Protein AF-R1D6M8-F1 (afdb_monomer)

Radius of gyration: 27.33 Å; Cα contacts (8 Å, |Δi|>4): 880; chains: 1; bounding box: 67×47×70 Å

Secondary structure (DSSP, 8-state):
-EETTEE-EE-SSSEEEE-GGGGGG--TT-EEEES--BSTTTTT-TT-EEEEEEEEEE-TT--TTT-TT--EEEEESS--SS-PPPPSEE--TT--TTTSTT-EEEEEES-BSSTT-PBPSB-EEEEEEEES--IIIIIGGG--TTTEEEE-BTTBS--TT-BT-EEEEE-TT--EEEEEEEEE-STTT-TT--EEEEEGGGTHHHHHHHTTTTT--SSS------S--S-STT-EEEEEESSTT-SSSSTTEEEEETTS-BB--EEESS--TT-B-SSSTT-EEESBSSSB--SB-HHHHHHHHHHTT-EEBPHHHHHTTTT--SS--SSSTTSSEEEEEEEPP-

Organism: Emiliania huxleyi (NCBI:txid2903)

Foldseek 3Di:
DADPLWDWFFLFQFKIKFFQVCQVVDDFFDWDWPQDFFPVCQVPDPRIDIWTFHDKAQDPPQDPVLRFSGMIMTGTPDGDPSPDFGAQWADAAPPCQQQPWFAWKKWKDQAAPWFVHDTHRGIDMFIWTWDNDLCPFPCNPSDDNLFKTFTHAAPTADAGSHGGTFIWDQDPVRHIYGQWGFGDWDIRDDHRITTMTGGRNNCQVVNCVVVVNCQPDPPGSGRPRPPPPDDDVQFWFKWFQQAAPQAPDDNGIDTDGLQWFFWAKWKAQDDAPQWDFDQDPRITIACQQVHHDGGDGNVVSQVSQVVSVTGFAASCCRNSVRRPDPPHRVHNSNHTIYTHPGTDDD

Solvent-accessible surface area (backbone atoms only — not comparable to full-atom values): 18074 Å² total; per-residue (Å²): 66,63,60,95,53,25,23,36,36,46,49,37,61,38,34,31,40,26,17,29,84,49,46,87,82,58,52,68,68,40,74,41,35,41,73,67,53,38,68,89,46,51,98,76,40,91,67,42,41,81,44,38,31,55,43,75,47,55,44,94,73,47,34,92,87,69,56,44,48,26,34,20,43,35,36,39,70,56,62,62,83,86,67,73,78,39,52,48,28,47,36,50,75,89,64,58,83,68,46,42,75,60,33,69,29,36,34,42,38,38,19,16,86,44,76,92,52,63,61,39,53,51,61,45,72,46,78,21,29,18,33,66,69,51,46,90,40,80,52,33,90,72,48,50,76,78,44,34,39,32,34,25,42,71,77,34,46,67,31,59,44,21,33,7,10,45,27,28,35,67,50,98,88,66,52,34,29,39,44,26,24,29,57,51,60,56,58,35,11,38,82,59,30,43,28,34,18,26,25,34,39,64,39,42,72,58,52,30,64,76,47,80,39,66,31,44,69,88,86,50,56,38,25,61,61,82,73,86,75,82,67,72,80,74,64,23,28,35,25,32,16,40,25,59,82,50,41,86,89,52,92,43,46,47,80,37,55,44,80,49,62,34,29,43,39,29,24,26,77,54,95,48,94,79,43,33,65,63,70,30,98,63,32,20,13,31,24,46,68,98,48,66,50,65,65,32,30,46,72,57,41,42,49,54,16,45,78,71,78,30,35,45,28,43,54,68,39,27,69,66,39,17,52,36,42,89,59,79,46,73,56,68,52,42,52,33,50,17,49,27,67,41,64,64,86,131

InterPro domains:
  IPR001254 Serine proteases, trypsin domain [PF00089] (5-207)
  IPR001254 Serine proteases, trypsin domain [PS50240] (1-212)
  IPR001254 Serine proteases, trypsin domain [SM00020] (2-207)
  IPR001254 Serine proteases, trypsin domain [cd00190] (6-207)
  IPR001314 Peptidase S1A, chymotrypsin family [PR00722] (7-22)
  IPR001314 Peptidase S1A, chymotrypsin family [PR00722] (66-80)
  IPR001314 Peptidase S1A, chymotrypsin family [PR00722] (156-168)
  IPR009003 Peptidase S1, PA clan [SSF50494] (5-213)
  IPR018114 Serine proteases, trypsin family, histidine active site [PS00134] (17-22)
  IPR033116 Serine proteases, trypsin family, serine active site [PS00135] (157-168)

pLDDT: mean 82.87, std 14.56, range [33.84, 97.69]

Mean predicted aligned error: 15.66 Å

Nearest PDB structures (foldseek):
  6t9t-assembly1_A  TM=9.202E-01  e=3.392E-18  Homo sapiens
  4isn-assembly1_A  TM=9.011E-01  e=1.643E-18  Homo sapiens
  1gl0-assembly1_E  TM=8.890E-01  e=4.584E-16  Bos taurus
  1zjd-assembly1_A  TM=8.610E-01  e=3.051E-15  Homo sapiens
  4q7y-assembly1_A  TM=8.429E-01  e=4.687E-14  Homo sapiens

Structure (mmCIF, N/CA/C/O backbone):
data_AF-R1D6M8-F1
#
_entry.id   AF-R1D6M8-F1
#
loop_
_atom_site.group_PDB
_atom_site.id
_atom_site.type_symbol
_atom_site.label_atom_id
_atom_site.label_alt_id
_atom_site.label_comp_id
_atom_site.label_asym_id
_atom_site.label_entity_id
_atom_site.label_seq_id
_atom_site.pdbx_PDB_ins_code
_atom_site.Cartn_x
_atom_site.Cartn_y
_atom_site.Cartn_z
_atom_site.occupancy
_atom_site.B_iso_or_equiv
_atom_site.auth_seq_id
_atom_site.auth_comp_id
_atom_site.auth_asym_id
_atom_site.auth_atom_id
_atom_site.pdbx_PDB_model_num
ATOM 1 N N . MET A 1 1 ? 0.686 7.643 0.761 1.00 52.19 1 MET A N 1
ATOM 2 C CA . MET A 1 1 ? 1.691 8.136 1.726 1.00 52.19 1 MET A CA 1
ATOM 3 C C . MET A 1 1 ? 2.692 8.971 0.969 1.00 52.19 1 MET A C 1
ATOM 5 O O . MET A 1 1 ? 3.062 8.528 -0.109 1.00 52.19 1 MET A O 1
ATOM 9 N N . HIS A 1 2 ? 3.091 10.135 1.481 1.00 50.75 2 HIS A N 1
ATOM 10 C CA . HIS A 1 2 ? 4.113 10.972 0.852 1.00 50.75 2 HIS A CA 1
ATOM 11 C C . HIS A 1 2 ? 4.954 11.697 1.912 1.00 50.75 2 HIS A C 1
ATOM 13 O O . HIS A 1 2 ? 4.408 12.331 2.815 1.00 50.75 2 HIS A O 1
ATOM 19 N N . LEU A 1 3 ? 6.282 11.593 1.821 1.00 51.72 3 LEU A N 1
ATOM 20 C CA . LEU A 1 3 ? 7.215 12.420 2.590 1.00 51.72 3 LEU A CA 1
ATOM 21 C C . LEU A 1 3 ? 8.535 12.556 1.815 1.00 51.72 3 LEU A C 1
ATOM 23 O O . LEU A 1 3 ? 9.194 11.565 1.514 1.00 51.72 3 LEU A O 1
ATOM 27 N N . GLY A 1 4 ? 8.938 13.790 1.500 1.00 56.81 4 GLY A N 1
ATOM 28 C CA . GLY A 1 4 ? 10.255 14.073 0.913 1.00 56.81 4 GLY A CA 1
ATOM 29 C C . GLY A 1 4 ? 10.436 13.661 -0.555 1.00 56.81 4 GLY A C 1
ATOM 30 O O . GLY A 1 4 ? 11.570 13.455 -0.971 1.00 56.81 4 GLY A O 1
ATOM 31 N N . GLY A 1 5 ? 9.359 13.550 -1.342 1.00 71.25 5 GLY A N 1
ATOM 32 C CA . GLY A 1 5 ? 9.436 13.113 -2.746 1.00 71.25 5 GLY A CA 1
ATOM 33 C C . GLY A 1 5 ? 9.312 11.599 -2.946 1.00 71.25 5 GLY A C 1
ATOM 34 O O . GLY A 1 5 ? 9.362 11.140 -4.083 1.00 71.25 5 GLY A O 1
ATOM 35 N N . CYS A 1 6 ? 9.125 10.849 -1.858 1.00 86.00 6 CYS A N 1
ATOM 36 C CA . CYS A 1 6 ? 8.844 9.422 -1.875 1.00 86.00 6 CYS A CA 1
ATOM 37 C C . CYS A 1 6 ? 7.437 9.124 -1.360 1.00 86.00 6 CYS A C 1
ATOM 39 O O . CYS A 1 6 ? 6.924 9.819 -0.478 1.00 86.00 6 CYS A O 1
ATOM 41 N N . GLY A 1 7 ? 6.832 8.069 -1.893 1.00 89.00 7 GLY A N 1
ATOM 42 C CA . GLY A 1 7 ? 5.588 7.484 -1.441 1.00 89.00 7 GLY A CA 1
ATOM 43 C C . GLY A 1 7 ? 5.742 6.068 -0.896 1.00 89.00 7 GLY A C 1
ATOM 44 O O . GLY A 1 7 ? 6.821 5.479 -0.895 1.00 89.00 7 GLY A O 1
ATOM 45 N N . ALA A 1 8 ? 4.641 5.538 -0.378 1.00 92.00 8 ALA A N 1
ATOM 46 C CA . ALA A 1 8 ? 4.560 4.178 0.139 1.00 92.00 8 ALA A CA 1
ATOM 47 C C . ALA A 1 8 ? 3.134 3.637 0.002 1.00 92.00 8 ALA A C 1
ATOM 49 O O . ALA A 1 8 ? 2.158 4.402 -0.024 1.00 92.00 8 ALA A O 1
ATOM 50 N N . THR A 1 9 ? 3.025 2.313 -0.028 1.00 93.50 9 THR A N 1
ATOM 51 C CA . THR A 1 9 ? 1.772 1.567 -0.184 1.00 93.50 9 THR A CA 1
ATOM 52 C C . THR A 1 9 ? 1.471 0.781 1.077 1.00 93.50 9 THR A C 1
ATOM 54 O O . THR A 1 9 ? 2.308 0.006 1.526 1.00 93.50 9 THR A O 1
ATOM 57 N N . LEU A 1 10 ? 0.279 0.965 1.646 1.00 92.00 10 LEU A N 1
ATOM 58 C CA . LEU A 1 10 ? -0.154 0.223 2.827 1.00 92.00 10 LEU A CA 1
ATOM 59 C C . LEU A 1 10 ? -0.446 -1.231 2.428 1.00 92.00 10 LEU A C 1
ATOM 61 O O . LEU A 1 10 ? -1.245 -1.463 1.521 1.00 92.00 10 LEU A O 1
ATOM 65 N N . ILE A 1 11 ? 0.198 -2.189 3.094 1.00 91.12 11 ILE A N 1
ATOM 66 C CA . ILE A 1 11 ? 0.027 -3.633 2.849 1.00 91.12 11 ILE A CA 1
ATOM 67 C C . ILE A 1 11 ? -0.646 -4.349 4.024 1.00 91.12 11 ILE A C 1
ATOM 69 O O . ILE A 1 11 ? -1.243 -5.400 3.847 1.00 91.12 11 ILE A O 1
ATOM 73 N N . SER A 1 12 ? -0.631 -3.759 5.215 1.00 85.88 12 SER A N 1
ATOM 74 C CA . SER A 1 12 ? -1.485 -4.158 6.335 1.00 85.88 12 SER A CA 1
ATOM 75 C C . SER A 1 12 ? -1.763 -2.943 7.215 1.00 85.88 12 SER A C 1
ATOM 77 O O . SER A 1 12 ? -1.257 -1.857 6.945 1.00 85.88 12 SER A O 1
ATOM 79 N N . SER A 1 13 ? -2.534 -3.093 8.290 1.00 83.56 13 SER A N 1
ATOM 80 C CA . SER A 1 13 ? -2.843 -1.975 9.192 1.00 83.56 13 SER A CA 1
ATOM 81 C C . SER A 1 13 ? -1.603 -1.313 9.817 1.00 83.56 13 SER A C 1
ATOM 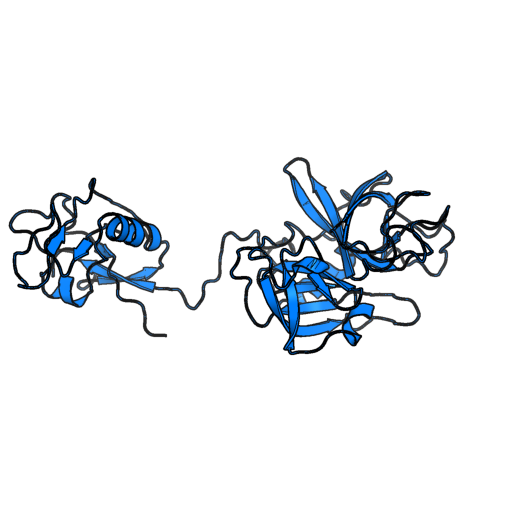83 O O . SER A 1 13 ? -1.690 -0.147 10.200 1.00 83.56 13 SER A O 1
ATOM 85 N N . GLN A 1 14 ? -0.465 -2.021 9.896 1.00 88.00 14 GLN A N 1
ATOM 86 C CA . GLN A 1 14 ? 0.791 -1.550 10.504 1.00 88.00 14 GLN A CA 1
ATOM 87 C C . GLN A 1 14 ? 2.012 -1.603 9.581 1.00 88.00 14 GLN A C 1
ATOM 89 O O . GLN A 1 14 ? 3.098 -1.206 10.001 1.00 88.00 14 GLN A O 1
ATOM 94 N N . TYR A 1 15 ? 1.874 -2.091 8.348 1.00 92.19 15 TYR A N 1
ATOM 95 C CA . TYR A 1 15 ? 3.010 -2.244 7.443 1.00 92.19 15 TYR A CA 1
ATOM 96 C C . TYR A 1 15 ? 2.752 -1.591 6.093 1.00 92.19 15 TYR A C 1
ATOM 98 O O . TYR A 1 15 ? 1.659 -1.676 5.525 1.00 92.19 15 TYR A O 1
ATOM 106 N N . ALA A 1 16 ? 3.797 -0.970 5.557 1.00 94.31 16 ALA A N 1
ATOM 107 C CA . ALA A 1 16 ? 3.803 -0.376 4.231 1.00 94.31 16 ALA A CA 1
ATOM 108 C C . ALA A 1 16 ? 5.053 -0.793 3.449 1.00 94.31 16 ALA A C 1
ATOM 110 O O . ALA A 1 16 ? 6.089 -1.098 4.036 1.00 94.31 16 ALA A O 1
ATOM 111 N N . ILE A 1 17 ? 4.961 -0.783 2.122 1.00 95.44 17 ILE A N 1
ATOM 112 C CA . ILE A 1 17 ? 6.090 -1.000 1.212 1.00 95.44 17 ILE A CA 1
ATOM 113 C C . ILE A 1 17 ? 6.450 0.317 0.530 1.00 95.44 17 ILE A C 1
ATOM 115 O O . ILE A 1 17 ? 5.572 1.098 0.162 1.00 95.44 17 ILE A O 1
ATOM 119 N N . THR A 1 18 ? 7.745 0.539 0.347 1.00 95.56 18 THR A N 1
ATOM 120 C CA . THR A 1 18 ? 8.331 1.663 -0.391 1.00 95.56 18 THR A CA 1
ATOM 121 C C . THR A 1 18 ? 9.598 1.206 -1.124 1.00 95.56 18 THR A C 1
ATOM 123 O O . THR A 1 18 ? 9.966 0.031 -1.059 1.00 95.56 18 THR A O 1
ATOM 126 N N . ALA A 1 19 ? 10.274 2.117 -1.817 1.00 95.62 19 ALA A N 1
ATOM 127 C CA . ALA A 1 19 ? 11.567 1.860 -2.436 1.00 95.62 19 ALA A CA 1
ATOM 128 C C . ALA A 1 19 ? 12.697 1.943 -1.393 1.00 95.62 19 ALA A C 1
ATOM 130 O O . ALA A 1 19 ? 12.657 2.761 -0.470 1.00 95.62 19 ALA A O 1
ATOM 131 N N . ALA A 1 20 ? 13.739 1.125 -1.529 1.00 96.56 20 ALA A N 1
ATOM 132 C CA . ALA A 1 20 ? 14.886 1.155 -0.622 1.00 96.56 20 ALA A CA 1
ATOM 133 C C . ALA A 1 20 ? 15.669 2.470 -0.713 1.00 96.56 20 ALA A C 1
ATOM 135 O O . ALA A 1 20 ? 16.166 2.950 0.307 1.00 96.56 20 ALA A O 1
ATOM 136 N N . HIS A 1 21 ? 15.734 3.089 -1.893 1.00 93.19 21 HIS A N 1
ATOM 137 C CA . HIS A 1 21 ? 16.372 4.390 -2.085 1.00 93.19 21 HIS A CA 1
ATOM 138 C C . HIS A 1 21 ? 15.642 5.529 -1.357 1.00 93.19 21 HIS A C 1
ATOM 140 O O . HIS A 1 21 ? 16.241 6.575 -1.113 1.00 93.19 21 HIS A O 1
ATOM 146 N N . CYS A 1 22 ? 14.373 5.329 -0.983 1.00 92.25 22 CYS A N 1
ATOM 147 C CA . CYS A 1 22 ? 13.615 6.273 -0.166 1.00 92.25 22 CYS A CA 1
ATOM 148 C C . CYS A 1 22 ? 13.982 6.190 1.318 1.00 92.25 22 CYS A C 1
ATOM 150 O O . CYS A 1 22 ? 13.848 7.176 2.044 1.00 92.25 22 CYS A O 1
ATOM 152 N N . ALA A 1 23 ? 14.477 5.035 1.777 1.00 91.88 23 ALA A N 1
ATOM 153 C CA . ALA A 1 23 ? 14.703 4.777 3.193 1.00 91.88 23 ALA A CA 1
ATOM 154 C C . ALA A 1 23 ? 15.640 5.779 3.892 1.00 91.88 23 ALA A C 1
ATOM 156 O O . ALA A 1 23 ? 15.329 6.165 5.015 1.00 91.88 23 ALA A O 1
ATOM 157 N N . PRO A 1 24 ? 16.732 6.275 3.275 1.00 90.31 24 PRO A N 1
ATOM 158 C CA . PRO A 1 24 ? 17.599 7.271 3.907 1.00 90.31 24 PRO A CA 1
ATOM 159 C C . PRO A 1 24 ? 16.930 8.621 4.206 1.00 90.31 24 PRO A C 1
ATOM 161 O O . PRO A 1 24 ? 17.486 9.405 4.975 1.00 90.31 24 PRO A O 1
ATOM 164 N N . TYR A 1 25 ? 15.778 8.919 3.595 1.00 86.31 25 TYR A N 1
ATOM 165 C CA . TYR A 1 25 ? 15.031 10.155 3.843 1.00 86.31 25 TYR A CA 1
ATOM 166 C C . TYR A 1 25 ? 14.078 10.054 5.035 1.00 86.31 25 TYR A C 1
ATOM 168 O O . TYR A 1 25 ? 13.536 11.082 5.442 1.00 86.31 25 TYR A O 1
ATOM 176 N N . TRP A 1 26 ? 13.882 8.850 5.581 1.00 87.94 26 TRP A N 1
ATOM 177 C CA . TRP A 1 26 ? 12.940 8.555 6.657 1.00 87.94 26 TRP A CA 1
ATOM 178 C C . TRP A 1 26 ? 13.649 7.937 7.861 1.00 87.94 26 TRP A C 1
ATOM 180 O O . TRP A 1 26 ? 14.543 7.101 7.733 1.00 87.94 26 TRP A O 1
ATOM 190 N N . GLY A 1 27 ? 13.229 8.334 9.055 1.00 88.19 27 GLY A N 1
ATOM 191 C CA . GLY A 1 27 ? 13.725 7.824 10.324 1.00 88.19 27 GLY A CA 1
ATOM 192 C C . GLY A 1 27 ? 12.606 7.394 11.265 1.00 88.19 27 GLY A C 1
ATOM 193 O O . GLY A 1 27 ? 11.435 7.733 11.099 1.00 88.19 27 GLY A O 1
ATOM 194 N N . THR A 1 28 ? 12.980 6.644 12.302 1.00 92.75 28 THR A N 1
ATOM 195 C CA . THR A 1 28 ? 12.069 6.318 13.404 1.00 92.75 28 THR A CA 1
ATOM 196 C C . THR A 1 28 ? 11.500 7.599 14.018 1.00 92.75 28 THR A C 1
ATOM 198 O O . THR A 1 28 ? 12.250 8.490 14.419 1.00 92.75 28 THR A O 1
ATOM 201 N N . GLY A 1 29 ? 10.175 7.660 14.134 1.00 91.25 29 GLY A N 1
ATOM 202 C CA . GLY A 1 29 ? 9.427 8.806 14.644 1.00 91.25 29 GLY A CA 1
ATOM 203 C C . GLY A 1 29 ? 9.029 9.835 13.585 1.00 91.25 29 GLY A C 1
ATOM 204 O O . GLY A 1 29 ? 8.278 10.751 13.920 1.00 91.25 29 GLY A O 1
ATOM 205 N N . ASP A 1 30 ? 9.471 9.695 12.332 1.00 92.25 30 ASP A N 1
ATOM 206 C CA . ASP A 1 30 ? 8.996 10.567 11.257 1.00 92.25 30 ASP A CA 1
ATOM 207 C C . ASP A 1 30 ? 7.521 10.280 10.932 1.00 92.25 30 ASP A C 1
ATOM 209 O O . ASP A 1 30 ? 7.082 9.121 10.994 1.00 92.25 30 ASP A O 1
ATOM 213 N N . PRO A 1 31 ? 6.735 11.324 10.605 1.00 90.19 31 PRO A N 1
ATOM 214 C CA . PRO A 1 31 ? 5.333 11.165 10.265 1.00 90.19 31 PRO A CA 1
ATOM 215 C C . PRO A 1 31 ? 5.166 10.591 8.856 1.00 90.19 31 PRO A C 1
ATOM 217 O O . PRO A 1 31 ? 5.930 10.895 7.942 1.00 90.19 31 PRO A O 1
ATOM 220 N N . ILE A 1 32 ? 4.099 9.829 8.657 1.00 88.38 32 ILE A N 1
ATOM 221 C CA . ILE A 1 32 ? 3.645 9.363 7.352 1.00 88.38 32 ILE A CA 1
ATOM 222 C C . ILE A 1 32 ? 2.127 9.515 7.261 1.00 88.38 32 ILE A C 1
ATOM 224 O O . ILE A 1 32 ? 1.405 9.258 8.222 1.00 88.38 32 ILE A O 1
ATOM 228 N N . TYR A 1 33 ? 1.642 9.975 6.111 1.00 87.56 33 TYR A N 1
ATOM 229 C CA . TYR A 1 33 ? 0.254 10.413 5.961 1.00 87.56 33 TYR A CA 1
ATOM 230 C C . TYR A 1 33 ? -0.557 9.411 5.131 1.00 87.56 33 TYR A C 1
ATOM 232 O O . TYR A 1 33 ? -0.237 9.144 3.965 1.00 87.56 33 TYR A O 1
ATOM 240 N N . LEU A 1 34 ? -1.608 8.843 5.724 1.00 86.56 34 LEU A N 1
ATOM 241 C CA . LEU A 1 34 ? -2.594 8.000 5.039 1.00 86.56 34 LEU A CA 1
ATOM 242 C C . LEU A 1 34 ? -3.803 8.841 4.622 1.00 86.56 34 LEU A C 1
ATOM 244 O O . LEU A 1 34 ? -4.139 9.824 5.277 1.00 86.56 34 LEU A O 1
ATOM 248 N N . GLY A 1 35 ? -4.453 8.465 3.518 1.00 80.56 35 GLY A N 1
ATOM 249 C CA . GLY A 1 35 ? -5.684 9.128 3.070 1.00 80.56 35 GLY A CA 1
ATOM 250 C C . GLY A 1 35 ? -5.524 10.506 2.438 1.00 80.56 35 GLY A C 1
ATOM 251 O O . GLY A 1 35 ? -6.512 11.121 2.050 1.00 80.56 35 GLY A O 1
ATOM 252 N N . GLN A 1 36 ? -4.294 10.998 2.319 1.00 82.31 36 GLN A N 1
ATOM 253 C CA . GLN A 1 36 ? -4.016 12.293 1.719 1.00 82.31 36 GLN A CA 1
ATOM 254 C C . GLN A 1 36 ? -4.488 12.327 0.265 1.00 82.31 36 GLN A C 1
ATOM 256 O O . GLN A 1 36 ? -4.252 11.389 -0.495 1.00 82.31 36 GLN A O 1
ATOM 261 N N . HIS A 1 37 ? -5.155 13.419 -0.113 1.00 81.25 37 HIS A N 1
ATOM 262 C CA . HIS A 1 37 ? -5.514 13.713 -1.501 1.00 81.25 37 HIS A CA 1
ATOM 263 C C . HIS A 1 37 ? -4.778 14.949 -2.025 1.00 81.25 37 HIS A C 1
ATOM 265 O O . HIS A 1 37 ? -4.322 14.949 -3.169 1.00 81.25 37 HIS A O 1
ATOM 271 N N . LYS A 1 38 ? -4.611 15.978 -1.184 1.00 81.25 38 LYS A N 1
ATOM 272 C CA . LYS A 1 38 ? -3.857 17.192 -1.509 1.00 81.25 38 LYS A CA 1
ATOM 273 C C . LYS A 1 38 ? -2.700 17.430 -0.546 1.00 81.25 38 LYS A C 1
ATOM 275 O O . LYS A 1 38 ? -2.876 17.345 0.668 1.00 81.25 38 LYS A O 1
ATOM 280 N N . GLU A 1 39 ? -1.540 17.792 -1.080 1.00 80.19 39 GLU A N 1
ATOM 281 C CA . GLU A 1 39 ? -0.364 18.160 -0.285 1.00 80.19 39 GLU A CA 1
ATOM 282 C C . GLU A 1 39 ? -0.601 19.442 0.517 1.00 80.19 39 GLU A C 1
ATOM 284 O O . GLU A 1 39 ? -0.321 19.500 1.715 1.00 80.19 39 GLU A O 1
ATOM 289 N N . SER A 1 40 ? -1.211 20.450 -0.105 1.00 82.12 40 SER A N 1
ATOM 290 C CA . SER A 1 40 ? -1.478 21.752 0.513 1.00 82.12 40 SER A CA 1
ATOM 291 C C . SER A 1 40 ? -2.531 21.746 1.628 1.00 82.12 40 SER A C 1
ATOM 293 O O . SER A 1 40 ? -2.583 22.698 2.407 1.00 82.12 40 SER A O 1
ATOM 295 N N . GLU A 1 41 ? -3.355 20.697 1.733 1.00 79.88 41 GLU A N 1
ATOM 296 C CA . GLU A 1 41 ? -4.476 20.611 2.689 1.00 79.88 41 GLU A CA 1
ATOM 297 C C . GLU A 1 41 ? -4.239 19.588 3.816 1.00 79.88 41 GLU A C 1
ATOM 299 O O . GLU A 1 41 ? -5.113 19.378 4.655 1.00 79.88 41 GLU A O 1
ATOM 304 N N . ARG A 1 42 ? -3.037 18.999 3.889 1.00 76.06 42 ARG A N 1
ATOM 305 C CA . ARG A 1 42 ? -2.676 17.925 4.829 1.00 76.06 42 ARG A CA 1
ATOM 306 C C . ARG A 1 42 ? -3.081 18.182 6.282 1.00 76.06 42 ARG A C 1
ATOM 308 O O . ARG A 1 42 ? -3.689 17.325 6.907 1.00 76.06 42 ARG A O 1
ATOM 315 N N . ASP A 1 43 ? -2.749 19.356 6.816 1.00 74.38 43 ASP A N 1
ATOM 316 C CA . ASP A 1 43 ? -2.915 19.662 8.245 1.00 74.38 43 ASP A CA 1
ATOM 317 C C . ASP A 1 43 ? -4.368 2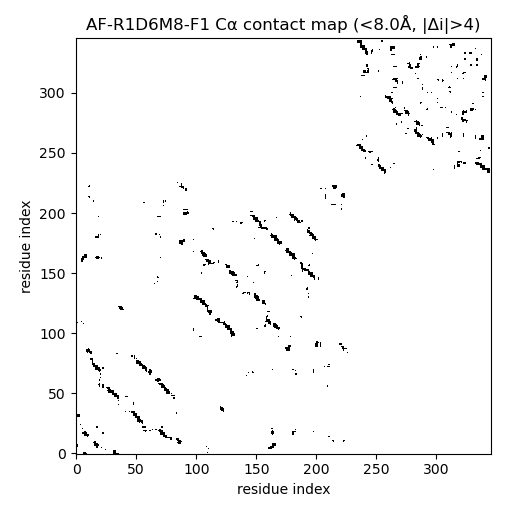0.065 8.610 1.00 74.38 43 ASP A C 1
ATOM 319 O O . ASP A 1 43 ? -4.658 20.362 9.770 1.00 74.38 43 ASP A O 1
ATOM 323 N N . GLY A 1 44 ? -5.283 20.111 7.630 1.00 68.38 44 GLY A N 1
ATOM 324 C CA . GLY A 1 44 ? -6.681 20.529 7.805 1.00 68.38 44 GLY A CA 1
ATOM 325 C C . GLY A 1 44 ? -7.730 19.535 7.300 1.00 68.38 44 GLY A C 1
ATOM 326 O O . GLY A 1 44 ? -8.923 19.767 7.511 1.00 68.38 44 GLY A O 1
ATOM 327 N N . ASP A 1 45 ? -7.317 18.450 6.649 1.00 75.12 45 ASP A N 1
ATOM 328 C CA . ASP A 1 45 ? -8.211 17.411 6.147 1.00 75.12 45 ASP A CA 1
ATOM 329 C C . ASP A 1 45 ? -8.421 16.325 7.212 1.00 75.12 45 ASP A C 1
ATOM 331 O O . ASP A 1 45 ? -7.504 15.587 7.563 1.00 75.12 45 ASP A O 1
ATOM 335 N N . GLY A 1 46 ? -9.651 16.210 7.722 1.00 75.69 46 GLY A N 1
ATOM 336 C CA . GLY A 1 46 ? -10.021 15.203 8.723 1.00 75.69 46 GLY A CA 1
ATOM 337 C C . GLY A 1 46 ? -9.988 13.759 8.212 1.00 75.69 46 GLY A C 1
ATOM 338 O O . GLY A 1 46 ? -10.146 12.839 9.011 1.00 75.69 46 GLY A O 1
ATOM 339 N N . CYS A 1 47 ? -9.798 13.552 6.906 1.00 79.94 47 CYS A N 1
ATOM 340 C CA . CYS A 1 47 ? -9.532 12.239 6.335 1.00 79.94 47 CYS A CA 1
ATOM 341 C C . CYS A 1 47 ? -8.046 11.874 6.451 1.00 79.94 47 CYS A C 1
ATOM 343 O O . CYS A 1 47 ? -7.712 10.696 6.413 1.00 79.94 47 CYS A O 1
ATOM 345 N N . VAL A 1 48 ? -7.133 12.834 6.606 1.00 83.38 48 VAL A N 1
ATOM 346 C CA . VAL A 1 48 ? -5.703 12.528 6.681 1.00 83.38 48 VAL A CA 1
ATOM 347 C C . VAL A 1 48 ? -5.360 11.953 8.047 1.00 83.38 48 VAL A C 1
ATOM 349 O O . VAL A 1 48 ? -5.483 12.616 9.075 1.00 83.38 48 VAL A O 1
ATOM 352 N N . GLU A 1 49 ? -4.875 10.715 8.049 1.00 84.69 49 GLU A N 1
ATOM 353 C CA . GLU A 1 49 ? -4.342 10.086 9.251 1.00 84.69 49 GLU A CA 1
ATOM 354 C C . GLU A 1 49 ? -2.826 10.273 9.303 1.00 84.69 49 GLU A C 1
ATOM 356 O O . GLU A 1 49 ? -2.117 9.923 8.357 1.00 84.69 49 GLU A O 1
ATOM 361 N N . THR A 1 50 ? -2.325 10.816 10.413 1.00 88.62 50 THR A N 1
ATOM 362 C CA . THR A 1 50 ? -0.883 10.899 10.670 1.00 88.62 50 THR A CA 1
ATOM 363 C C . THR A 1 50 ? -0.450 9.677 11.463 1.00 88.62 50 THR A C 1
ATOM 365 O O . THR A 1 50 ? -0.819 9.526 12.624 1.00 88.62 50 THR A O 1
ATOM 368 N N . MET A 1 51 ? 0.357 8.833 10.832 1.00 88.88 51 MET A N 1
ATOM 369 C CA . MET A 1 51 ? 1.005 7.675 11.440 1.00 88.88 51 MET A CA 1
ATOM 370 C C . MET A 1 51 ? 2.488 7.981 11.666 1.00 88.88 51 MET A C 1
ATOM 372 O O . MET A 1 51 ? 3.018 8.933 11.093 1.00 88.88 51 MET A O 1
ATOM 376 N N . TYR A 1 52 ? 3.180 7.166 12.462 1.00 92.69 52 TYR A N 1
ATOM 377 C CA . TYR A 1 52 ? 4.610 7.341 12.728 1.00 92.69 52 TYR A CA 1
ATOM 378 C C . TYR A 1 52 ? 5.395 6.079 12.395 1.00 92.69 52 TYR A C 1
ATOM 380 O O . TYR A 1 52 ? 4.924 4.961 12.606 1.00 92.69 52 TYR A O 1
ATOM 388 N N . ILE A 1 53 ? 6.606 6.265 11.876 1.00 94.69 53 ILE A N 1
ATOM 389 C CA . ILE A 1 53 ? 7.504 5.165 11.521 1.00 94.69 53 ILE A CA 1
ATOM 390 C C . ILE A 1 53 ? 8.127 4.582 12.795 1.00 94.69 53 ILE A C 1
ATOM 392 O O . ILE A 1 53 ? 8.812 5.280 13.541 1.00 94.69 53 ILE A O 1
ATOM 396 N N . GLU A 1 54 ? 7.933 3.286 13.034 1.00 95.38 54 GLU A N 1
ATOM 397 C CA . GLU A 1 54 ? 8.672 2.529 14.050 1.00 95.38 54 GLU A CA 1
ATOM 398 C C . GLU A 1 54 ? 10.044 2.129 13.502 1.00 95.38 54 GLU A C 1
ATOM 400 O O . GLU A 1 54 ? 11.082 2.398 14.112 1.00 95.38 54 GLU A O 1
ATOM 405 N N . SER A 1 55 ? 10.058 1.513 12.321 1.00 95.19 55 SER A N 1
ATOM 406 C CA . SER A 1 55 ? 11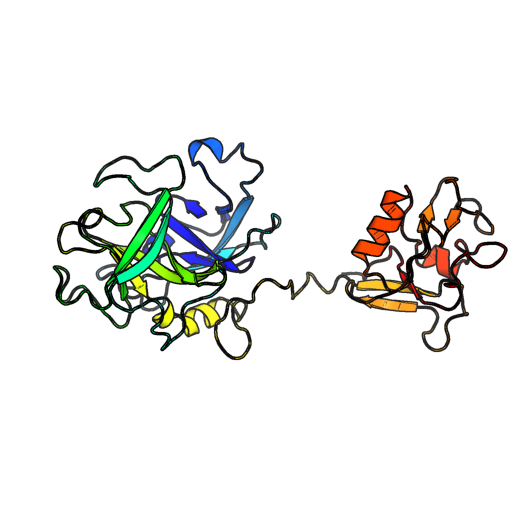.281 1.094 11.646 1.00 95.19 55 SER A CA 1
ATOM 407 C C . SER A 1 55 ? 11.108 1.059 10.133 1.00 95.19 55 SER A C 1
ATOM 409 O O . SER A 1 55 ? 9.998 0.942 9.611 1.00 95.19 55 SER A O 1
ATOM 411 N N . ILE A 1 56 ? 12.235 1.153 9.433 1.00 95.38 56 ILE A N 1
ATOM 412 C CA . ILE A 1 56 ? 12.331 0.930 7.997 1.00 95.38 56 ILE A CA 1
ATOM 413 C C . ILE A 1 56 ? 13.457 -0.063 7.728 1.00 95.38 56 ILE A C 1
ATOM 415 O O . ILE A 1 56 ? 14.555 0.058 8.276 1.00 95.38 56 ILE A O 1
ATOM 419 N N . VAL A 1 57 ? 13.167 -1.073 6.915 1.00 95.94 57 VAL A N 1
ATOM 420 C CA . VAL A 1 57 ? 14.096 -2.154 6.589 1.00 95.94 57 VAL A CA 1
ATOM 421 C C . VAL A 1 57 ? 14.191 -2.270 5.077 1.00 95.94 57 VAL A C 1
ATOM 423 O O . VAL A 1 57 ? 13.268 -2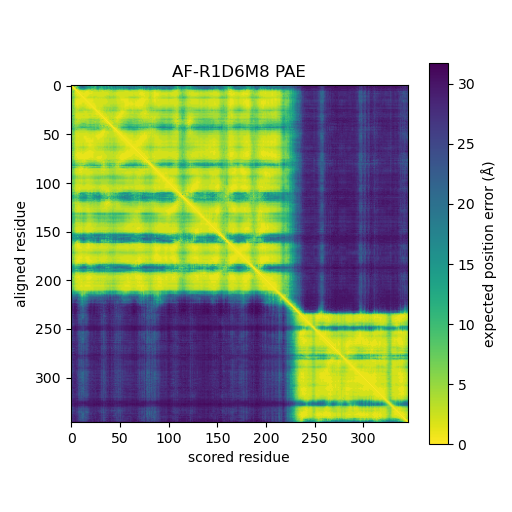.759 4.429 1.00 95.94 57 VAL A O 1
ATOM 426 N N . SER A 1 58 ? 15.314 -1.822 4.518 1.00 97.69 58 SER A N 1
ATOM 427 C CA . SER A 1 58 ? 15.660 -2.057 3.115 1.00 97.69 58 SER A CA 1
ATOM 428 C C . SER A 1 58 ? 16.064 -3.510 2.888 1.00 97.69 58 SER A C 1
ATOM 430 O O . SER A 1 58 ? 16.619 -4.152 3.786 1.00 97.69 58 SER A O 1
ATOM 432 N N . HIS A 1 59 ? 15.820 -4.018 1.682 1.00 97.62 59 HIS A N 1
ATOM 433 C CA . HIS A 1 59 ? 16.298 -5.335 1.276 1.00 97.62 59 HIS A CA 1
ATOM 434 C C . HIS A 1 59 ? 17.819 -5.444 1.452 1.00 97.62 59 HIS A C 1
ATOM 436 O O . HIS A 1 59 ? 18.572 -4.552 1.060 1.00 97.62 59 HIS A O 1
ATOM 442 N N . GLU A 1 60 ? 18.303 -6.548 2.023 1.00 96.62 60 GLU A N 1
ATOM 443 C CA . GLU A 1 60 ? 19.714 -6.712 2.405 1.00 96.62 60 GLU A CA 1
ATOM 444 C C . GLU A 1 60 ? 20.671 -6.707 1.208 1.00 96.62 60 GLU A C 1
ATOM 446 O O . GLU A 1 60 ? 21.862 -6.453 1.361 1.00 96.62 60 GLU A O 1
ATOM 451 N N . SER A 1 61 ? 20.153 -7.019 0.021 1.00 96.31 61 SER A N 1
ATOM 452 C CA . SER A 1 61 ? 20.889 -6.983 -1.250 1.00 96.31 61 SER A CA 1
ATOM 453 C C . SER A 1 61 ? 20.592 -5.740 -2.095 1.00 96.31 61 SER A C 1
ATOM 455 O O . SER A 1 61 ? 20.879 -5.749 -3.291 1.00 96.31 61 SER A O 1
ATOM 457 N N . TYR A 1 62 ? 19.994 -4.696 -1.510 1.00 97.00 62 TYR A N 1
ATOM 458 C CA . TYR A 1 62 ? 19.822 -3.413 -2.192 1.00 97.00 62 TYR A CA 1
ATOM 459 C C . TYR A 1 62 ? 21.178 -2.832 -2.612 1.00 97.00 62 TYR A C 1
ATOM 461 O O . TYR A 1 62 ? 22.127 -2.805 -1.824 1.00 97.00 62 TYR A O 1
ATOM 469 N N . ASN A 1 63 ? 21.258 -2.369 -3.857 1.00 94.94 63 ASN A N 1
ATOM 470 C CA . ASN A 1 63 ? 22.440 -1.734 -4.425 1.00 94.94 63 ASN A CA 1
ATOM 471 C C . ASN A 1 63 ? 22.081 -0.324 -4.903 1.00 94.94 63 ASN A C 1
ATOM 473 O O . ASN A 1 63 ? 21.318 -0.161 -5.848 1.00 94.94 63 ASN A O 1
ATOM 477 N N . ASP A 1 64 ? 22.663 0.694 -4.275 1.00 93.12 64 ASP A N 1
ATOM 478 C CA . ASP A 1 64 ? 22.397 2.105 -4.562 1.00 93.12 64 ASP A CA 1
ATOM 479 C C . ASP A 1 64 ? 22.978 2.597 -5.896 1.00 93.12 64 ASP A C 1
ATOM 481 O O . ASP A 1 64 ? 22.563 3.641 -6.397 1.00 93.12 64 ASP A O 1
ATOM 485 N N . TRP A 1 65 ? 23.903 1.845 -6.499 1.00 89.44 65 TRP A N 1
ATOM 486 C CA . TRP A 1 65 ? 24.468 2.156 -7.813 1.00 89.44 65 TRP A CA 1
ATOM 487 C C . TRP A 1 65 ? 23.616 1.627 -8.960 1.00 89.44 65 TRP A C 1
ATOM 489 O O . TRP A 1 65 ? 23.494 2.303 -9.977 1.00 89.44 65 TRP A O 1
ATOM 499 N N . THR A 1 66 ? 23.068 0.419 -8.818 1.00 90.38 66 THR A N 1
ATOM 500 C CA . THR A 1 66 ? 22.294 -0.253 -9.877 1.00 90.38 66 THR A CA 1
ATOM 501 C C . THR A 1 66 ? 20.788 -0.219 -9.640 1.00 90.38 66 THR A C 1
ATOM 503 O O . THR A 1 66 ? 20.032 -0.637 -10.509 1.00 90.38 66 THR A O 1
ATOM 506 N N . LEU A 1 67 ? 20.346 0.225 -8.459 1.00 92.19 67 LEU A N 1
ATOM 507 C CA . LEU A 1 67 ? 18.957 0.161 -7.991 1.00 92.19 67 LEU A CA 1
ATOM 508 C C . LEU A 1 67 ? 18.362 -1.259 -8.022 1.00 92.19 67 LEU A C 1
ATOM 510 O O . LEU A 1 67 ? 17.147 -1.447 -8.011 1.00 92.19 67 LEU A O 1
ATOM 514 N N . GLN A 1 68 ? 19.212 -2.289 -8.014 1.00 93.81 68 GLN A N 1
ATOM 515 C CA . GLN A 1 68 ? 18.765 -3.665 -7.815 1.00 93.81 68 GLN A CA 1
ATOM 516 C C . GLN A 1 68 ? 18.247 -3.847 -6.391 1.00 93.81 68 GLN A C 1
ATOM 518 O O . GLN A 1 68 ? 18.838 -3.340 -5.435 1.00 93.81 68 GLN A O 1
ATOM 523 N N . ASN A 1 69 ? 17.176 -4.631 -6.249 1.00 96.00 69 ASN A N 1
ATOM 524 C CA . ASN A 1 69 ? 16.504 -4.876 -4.972 1.00 96.00 69 ASN A CA 1
ATOM 525 C C . ASN A 1 69 ? 16.043 -3.602 -4.261 1.00 96.00 69 ASN A C 1
ATOM 527 O O . ASN A 1 69 ? 16.146 -3.488 -3.039 1.00 96.00 69 ASN A O 1
ATOM 531 N N . ASP A 1 70 ? 15.536 -2.642 -5.033 1.00 97.12 70 ASP A N 1
ATOM 532 C CA . ASP A 1 70 ? 15.052 -1.357 -4.540 1.00 97.12 70 ASP A CA 1
ATOM 533 C C . ASP A 1 70 ? 13.668 -1.453 -3.879 1.00 97.12 70 ASP A C 1
ATOM 535 O O . ASP A 1 70 ? 12.669 -0.920 -4.354 1.00 97.12 70 ASP A O 1
ATOM 539 N N . ILE A 1 71 ? 13.611 -2.160 -2.753 1.00 97.56 71 ILE A N 1
ATOM 540 C CA . ILE A 1 71 ? 12.402 -2.350 -1.955 1.00 97.56 71 ILE A CA 1
ATOM 541 C C . ILE A 1 71 ? 12.717 -2.266 -0.459 1.00 97.56 71 ILE A C 1
ATOM 543 O O . ILE A 1 71 ? 13.740 -2.766 0.021 1.00 97.56 71 ILE A O 1
ATOM 547 N N . ALA A 1 72 ? 11.826 -1.629 0.292 1.00 97.19 72 ALA A N 1
ATOM 548 C CA . ALA A 1 72 ? 11.889 -1.529 1.741 1.00 97.19 72 ALA A CA 1
ATOM 549 C C . ALA A 1 72 ? 10.508 -1.731 2.375 1.00 97.19 72 ALA A C 1
ATOM 551 O O . ALA A 1 72 ? 9.479 -1.368 1.803 1.00 97.19 72 ALA A O 1
ATOM 552 N N . VAL A 1 73 ? 10.503 -2.290 3.586 1.00 96.44 73 VAL A N 1
ATOM 553 C CA . VAL A 1 73 ? 9.311 -2.414 4.434 1.00 96.44 73 VAL A CA 1
ATOM 554 C C . VAL A 1 73 ? 9.381 -1.371 5.538 1.00 96.44 73 VAL A C 1
ATOM 556 O O . VAL A 1 73 ? 10.396 -1.242 6.223 1.00 96.44 73 VAL A O 1
ATOM 559 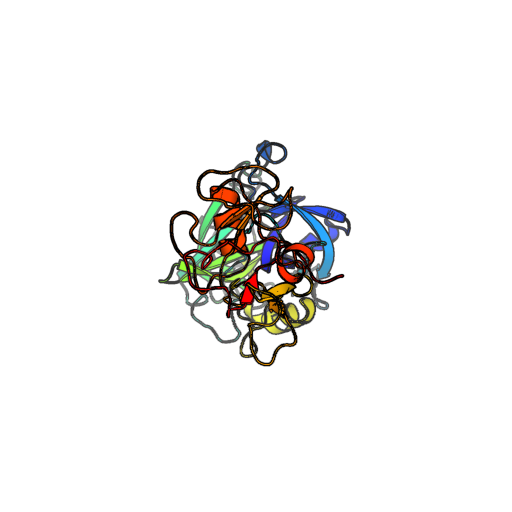N N . ILE A 1 74 ? 8.283 -0.650 5.722 1.00 95.75 74 ILE A N 1
ATOM 560 C CA . ILE A 1 74 ? 8.047 0.248 6.848 1.00 95.75 74 ILE A CA 1
ATOM 561 C C . ILE A 1 74 ? 7.140 -0.464 7.837 1.00 95.75 74 ILE A C 1
ATOM 563 O O . ILE A 1 74 ? 6.080 -0.965 7.457 1.00 95.75 74 ILE A O 1
ATOM 567 N N . LYS A 1 75 ? 7.523 -0.427 9.110 1.00 93.94 75 LYS A N 1
ATOM 568 C CA . LYS A 1 75 ? 6.640 -0.731 10.231 1.00 93.94 75 LYS A CA 1
ATOM 569 C C . LYS A 1 75 ? 6.173 0.573 10.868 1.00 93.94 75 LYS A C 1
ATOM 571 O O . LYS A 1 75 ? 6.994 1.438 11.178 1.00 93.94 75 LYS A O 1
ATOM 576 N N . LEU A 1 76 ? 4.869 0.711 11.055 1.00 92.38 76 LEU A N 1
ATOM 577 C CA . LEU A 1 76 ? 4.237 1.834 11.741 1.00 92.38 76 LEU A CA 1
ATOM 578 C C . LEU A 1 76 ? 4.139 1.541 13.240 1.00 92.38 76 LEU A C 1
ATOM 580 O O . LEU A 1 76 ? 3.936 0.395 13.635 1.00 92.38 76 LEU A O 1
ATOM 584 N N . THR A 1 77 ? 4.243 2.577 14.072 1.00 90.56 77 THR A N 1
ATOM 585 C CA . THR A 1 77 ? 4.167 2.443 15.539 1.00 90.56 77 THR A CA 1
ATOM 586 C C . THR A 1 77 ? 2.825 1.898 16.018 1.00 90.56 77 THR A C 1
ATOM 588 O O . THR A 1 77 ? 2.749 1.286 17.079 1.00 90.56 77 THR A O 1
ATOM 591 N N . GLU A 1 78 ? 1.760 2.134 15.252 1.00 86.06 78 GLU A N 1
ATOM 592 C CA . GLU A 1 78 ? 0.380 1.790 15.589 1.00 86.06 78 GLU A CA 1
ATOM 593 C C . GLU A 1 78 ? -0.380 1.379 14.323 1.00 86.06 78 GLU A C 1
ATOM 595 O O . GLU A 1 78 ? 0.053 1.672 13.207 1.00 86.06 78 GLU A O 1
ATOM 600 N N . ALA A 1 79 ? -1.497 0.674 14.493 1.00 82.56 79 ALA A N 1
ATOM 601 C CA . ALA A 1 79 ? -2.403 0.351 13.395 1.00 82.56 79 ALA A CA 1
ATOM 602 C C . ALA A 1 79 ? -3.224 1.581 12.987 1.00 82.56 79 ALA A C 1
ATOM 604 O O . ALA A 1 79 ? -3.621 2.354 13.860 1.00 82.56 79 ALA A O 1
ATOM 605 N N . SER A 1 80 ? -3.513 1.733 11.687 1.00 75.88 80 SER A N 1
ATOM 606 C CA . SER A 1 80 ? -4.449 2.759 11.197 1.00 75.88 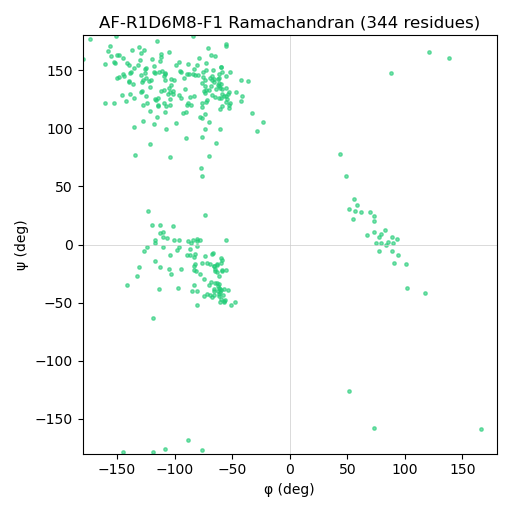80 SER A CA 1
ATOM 607 C C . SER A 1 80 ? -5.800 2.647 11.914 1.00 75.88 80 SER A C 1
ATOM 609 O O . SER A 1 80 ? -6.430 1.588 11.930 1.00 75.88 80 SER A O 1
ATOM 611 N N . GLN A 1 81 ? -6.238 3.754 12.504 1.00 70.81 81 GLN A N 1
ATOM 612 C CA . GLN A 1 81 ? -7.476 3.924 13.263 1.00 70.81 81 GLN A CA 1
ATOM 613 C C . GLN A 1 81 ? -8.623 4.455 12.394 1.00 70.81 81 GLN A C 1
ATOM 615 O O . GLN A 1 81 ? -9.788 4.277 12.747 1.00 70.81 81 GLN A O 1
ATOM 620 N N . LEU A 1 82 ? -8.324 5.086 11.249 1.00 65.69 82 LEU A N 1
ATOM 621 C CA . LEU A 1 82 ? -9.345 5.562 10.301 1.00 65.69 82 LEU A CA 1
ATOM 622 C C . LEU A 1 82 ? -9.825 4.482 9.319 1.00 65.69 82 LEU A C 1
ATOM 624 O O . LEU A 1 82 ? -10.658 4.759 8.456 1.00 65.69 82 LEU A O 1
ATOM 628 N N . GLY A 1 83 ? -9.346 3.243 9.464 1.00 65.75 83 GLY A N 1
ATOM 629 C CA . GLY A 1 83 ? -9.817 2.106 8.675 1.00 65.75 83 GLY A CA 1
ATOM 630 C C . GLY A 1 83 ? -9.399 2.173 7.207 1.00 65.75 83 GLY A C 1
ATOM 631 O O . GLY A 1 83 ? -10.107 1.646 6.347 1.00 65.75 83 GLY A O 1
ATOM 632 N N . TYR A 1 84 ? -8.268 2.820 6.903 1.00 73.81 84 TYR A N 1
ATOM 633 C CA . TYR A 1 84 ? -7.714 2.807 5.554 1.00 73.81 84 TYR A CA 1
ATOM 634 C C . TYR A 1 84 ? -7.394 1.376 5.133 1.00 73.81 84 TYR A C 1
ATOM 636 O O . TYR A 1 84 ? -6.546 0.713 5.729 1.00 73.81 84 TYR A O 1
ATOM 644 N N . ALA A 1 85 ? -8.084 0.910 4.092 1.00 75.94 85 ALA A N 1
ATOM 645 C CA . ALA A 1 85 ? -7.858 -0.416 3.550 1.00 75.94 85 ALA A CA 1
ATOM 646 C C . ALA A 1 85 ? -6.461 -0.483 2.909 1.00 75.94 85 ALA A C 1
ATOM 648 O O . ALA A 1 85 ? -6.140 0.365 2.063 1.00 75.94 85 ALA A O 1
ATOM 649 N N . PRO A 1 86 ? -5.649 -1.491 3.264 1.00 86.56 86 PRO A N 1
ATOM 650 C CA . PRO A 1 86 ? -4.462 -1.844 2.501 1.00 86.56 86 PRO A CA 1
ATOM 651 C C . PRO A 1 86 ? -4.789 -2.138 1.029 1.00 86.56 86 PRO A C 1
ATOM 653 O O . PRO A 1 86 ? -5.955 -2.204 0.618 1.00 86.56 86 PRO A O 1
ATOM 656 N N . ILE A 1 87 ? -3.749 -2.318 0.215 1.00 89.06 87 ILE A N 1
ATOM 657 C CA . ILE A 1 87 ? -3.924 -2.982 -1.082 1.00 89.06 87 ILE A CA 1
ATOM 658 C C . ILE A 1 87 ? -4.466 -4.406 -0.863 1.00 89.06 87 ILE A C 1
ATOM 660 O O . ILE A 1 87 ? -4.300 -4.957 0.222 1.00 89.06 87 ILE A O 1
ATOM 664 N N . ASP A 1 88 ? -5.191 -4.970 -1.832 1.00 86.62 88 ASP A N 1
ATOM 665 C CA . ASP A 1 88 ? -5.975 -6.192 -1.588 1.00 86.62 88 ASP A CA 1
ATOM 666 C C . ASP A 1 88 ? -5.114 -7.453 -1.712 1.00 86.62 88 ASP A C 1
ATOM 668 O O . ASP A 1 88 ? -5.285 -8.391 -0.940 1.00 86.62 88 ASP A O 1
ATOM 672 N N . HIS A 1 89 ? -4.141 -7.455 -2.633 1.00 88.88 89 HIS A N 1
ATOM 673 C CA . HIS A 1 89 ? -3.202 -8.564 -2.828 1.00 88.88 89 HIS A CA 1
ATOM 674 C C . HIS A 1 89 ? -1.777 -8.084 -3.107 1.00 88.88 89 HIS A C 1
ATOM 676 O O . HIS A 1 89 ? -1.568 -7.009 -3.671 1.00 88.88 89 HIS A O 1
ATOM 682 N N . LEU A 1 90 ? -0.792 -8.923 -2.784 1.00 91.44 90 LEU A N 1
ATOM 683 C CA . LEU A 1 90 ? 0.536 -8.853 -3.395 1.00 91.44 90 LEU A CA 1
ATOM 684 C C . LEU A 1 90 ? 0.559 -9.774 -4.606 1.00 91.44 90 LEU A C 1
ATOM 686 O O . LEU A 1 90 ? -0.013 -10.867 -4.569 1.00 91.44 90 LEU A O 1
ATOM 690 N N . ASP A 1 91 ? 1.248 -9.352 -5.653 1.00 93.06 91 ASP A N 1
ATOM 691 C CA . ASP A 1 91 ? 1.542 -10.224 -6.779 1.00 93.06 91 ASP A CA 1
ATOM 692 C C . ASP A 1 91 ? 2.386 -11.432 -6.333 1.00 93.06 91 ASP A C 1
ATOM 694 O O . ASP A 1 91 ? 3.272 -11.307 -5.477 1.00 93.06 91 ASP A O 1
ATOM 698 N N . GLN A 1 92 ? 2.066 -12.618 -6.856 1.00 88.62 92 GLN A N 1
ATOM 699 C CA . GLN A 1 92 ? 2.625 -13.886 -6.376 1.00 88.62 92 GLN A CA 1
ATOM 700 C C . GLN A 1 92 ? 3.617 -14.485 -7.376 1.00 88.62 92 GLN A C 1
ATOM 702 O O . GLN A 1 92 ? 3.403 -14.389 -8.584 1.00 88.62 92 GLN A O 1
ATOM 707 N N . PRO A 1 93 ? 4.656 -15.202 -6.902 1.00 86.56 93 PRO A N 1
ATOM 708 C CA . PRO A 1 93 ? 5.561 -15.929 -7.781 1.00 86.56 93 PRO A CA 1
ATOM 709 C C . PRO A 1 93 ? 4.809 -16.854 -8.750 1.00 86.56 93 PRO A C 1
ATOM 711 O O . PRO A 1 93 ? 4.090 -17.766 -8.336 1.00 86.56 93 PRO A O 1
ATOM 714 N N . GLY A 1 94 ? 5.016 -16.642 -10.050 1.00 84.88 94 GLY A N 1
ATOM 715 C CA . GLY A 1 94 ? 4.415 -17.455 -11.110 1.00 84.88 94 GLY A CA 1
ATOM 716 C C . GLY A 1 94 ? 3.011 -17.024 -11.541 1.00 84.88 94 GLY A C 1
ATOM 717 O O . GLY A 1 94 ? 2.441 -17.677 -12.419 1.00 84.88 94 GLY A O 1
ATOM 718 N N . ASP A 1 95 ? 2.463 -15.943 -10.981 1.00 88.69 95 ASP A N 1
ATOM 719 C CA . ASP A 1 95 ? 1.256 -15.311 -11.509 1.00 88.69 95 ASP A CA 1
ATOM 720 C C . ASP A 1 95 ? 1.604 -14.461 -12.742 1.00 88.69 95 ASP A C 1
ATOM 722 O O . ASP A 1 95 ? 2.256 -13.427 -12.658 1.00 88.69 95 ASP A O 1
ATOM 726 N N . GLY A 1 96 ? 1.184 -14.913 -13.924 1.00 90.31 96 GLY A N 1
ATOM 727 C CA . GLY A 1 96 ? 1.397 -14.181 -15.176 1.00 90.31 96 GLY A CA 1
ATOM 728 C C . GLY A 1 96 ? 0.370 -13.077 -15.437 1.00 90.31 96 GLY A C 1
ATOM 729 O O . GLY A 1 96 ? 0.547 -12.309 -16.380 1.00 90.31 96 GLY A O 1
ATOM 730 N N . THR A 1 97 ? -0.697 -12.983 -14.634 1.00 91.75 97 THR A N 1
ATOM 731 C CA . THR A 1 97 ? -1.888 -12.158 -14.919 1.00 91.75 97 THR A CA 1
ATOM 732 C C . THR A 1 97 ? -1.544 -10.701 -15.208 1.00 91.75 97 THR A C 1
ATOM 734 O O . THR A 1 97 ? -2.128 -10.096 -16.105 1.00 91.75 97 THR A O 1
ATOM 737 N N . TRP A 1 98 ? -0.577 -10.148 -14.475 1.00 94.81 98 TRP A N 1
ATOM 738 C CA . TRP A 1 98 ? -0.216 -8.730 -14.529 1.00 94.81 98 TRP A CA 1
ATOM 739 C C . TRP A 1 98 ? 0.985 -8.413 -15.422 1.00 94.81 98 TRP A C 1
ATOM 741 O O . TRP A 1 98 ? 1.311 -7.243 -15.616 1.00 94.81 98 TRP A O 1
ATOM 751 N N . HIS A 1 99 ? 1.632 -9.442 -15.973 1.00 93.50 99 HIS A N 1
ATOM 752 C CA . HIS A 1 99 ? 2.901 -9.319 -16.701 1.00 93.50 99 HIS A CA 1
ATOM 753 C C . HIS A 1 99 ? 2.761 -9.565 -18.201 1.00 93.50 99 HIS A C 1
ATOM 755 O O . HIS A 1 99 ? 3.743 -9.435 -18.924 1.00 93.50 99 HIS A O 1
ATOM 761 N N . GLU A 1 100 ? 1.565 -9.903 -18.692 1.00 93.31 100 GLU A N 1
ATOM 762 C CA . GLU A 1 100 ? 1.324 -10.040 -20.130 1.00 93.31 100 GLU A CA 1
ATOM 763 C C . GLU A 1 100 ? 1.456 -8.677 -20.839 1.00 93.31 100 GLU A C 1
ATOM 765 O O . GLU A 1 100 ? 0.975 -7.662 -20.317 1.00 93.31 100 GLU A O 1
ATOM 770 N N . PRO A 1 101 ? 2.069 -8.615 -22.037 1.00 92.88 101 PRO A N 1
ATOM 771 C CA . PRO A 1 101 ? 2.323 -7.347 -22.706 1.00 92.88 101 PRO A CA 1
ATOM 772 C C . PRO A 1 101 ? 1.038 -6.559 -22.969 1.00 92.88 101 PRO A C 1
ATOM 774 O O . PRO A 1 101 ? 0.083 -7.065 -23.561 1.00 92.88 101 PRO A O 1
ATOM 777 N N . GLY A 1 102 ? 1.031 -5.287 -22.569 1.00 90.38 102 GLY A N 1
ATOM 778 C CA . GLY A 1 102 ? -0.120 -4.401 -22.743 1.00 90.38 102 GLY A CA 1
ATOM 779 C C . GLY A 1 102 ? -1.190 -4.514 -21.656 1.00 90.38 102 GLY A C 1
ATOM 780 O O . GLY A 1 102 ? -2.176 -3.778 -21.726 1.00 90.38 102 GLY A O 1
ATOM 781 N N . THR A 1 103 ? -1.012 -5.387 -20.658 1.00 94.56 103 THR A N 1
ATOM 782 C CA . THR A 1 103 ? -1.932 -5.489 -19.514 1.00 94.56 103 THR A CA 1
ATOM 783 C C . THR A 1 103 ? -2.050 -4.132 -18.817 1.00 94.56 103 THR A C 1
ATOM 785 O O . THR A 1 103 ? -1.022 -3.527 -18.515 1.00 94.56 103 THR A O 1
ATOM 788 N N . PRO A 1 104 ? -3.267 -3.609 -18.584 1.00 92.38 104 PRO A N 1
ATOM 789 C CA . PRO A 1 104 ? -3.437 -2.306 -17.958 1.00 92.38 104 PRO A CA 1
ATOM 790 C C . PRO A 1 104 ? -3.089 -2.372 -16.468 1.00 92.38 104 PRO A C 1
ATOM 792 O O . PRO A 1 104 ? -3.704 -3.117 -15.707 1.00 92.38 104 PRO A O 1
ATOM 795 N N . LEU A 1 105 ? -2.135 -1.543 -16.061 1.00 94.62 105 LEU A N 1
ATOM 796 C CA . LEU A 1 105 ? -1.723 -1.327 -14.679 1.00 94.62 105 LEU A CA 1
ATOM 797 C C . LEU A 1 105 ? -1.934 0.139 -14.304 1.00 94.62 105 LEU A C 1
ATOM 799 O O . LEU A 1 105 ? -2.024 1.005 -15.171 1.00 94.62 105 LEU A O 1
ATOM 803 N N . VAL A 1 106 ? -2.019 0.427 -13.012 1.00 92.00 106 VAL A N 1
ATOM 804 C CA . VAL A 1 106 ? -2.205 1.775 -12.478 1.00 92.00 106 VAL A CA 1
ATOM 805 C C . VAL A 1 106 ? -0.987 2.164 -11.660 1.00 92.00 106 VAL A C 1
ATOM 807 O O . VAL A 1 106 ? -0.636 1.471 -10.706 1.00 92.00 106 VAL A O 1
ATOM 810 N N . ALA A 1 107 ? -0.379 3.293 -12.011 1.00 90.38 107 ALA A N 1
ATOM 811 C CA . ALA A 1 107 ? 0.571 3.995 -11.157 1.00 90.38 107 ALA A CA 1
ATOM 812 C C . ALA A 1 107 ? -0.123 5.211 -10.530 1.00 90.38 107 ALA A C 1
ATOM 814 O O . ALA A 1 107 ? -0.952 5.854 -11.182 1.00 90.38 107 ALA A O 1
ATOM 815 N N . ALA A 1 108 ? 0.180 5.519 -9.268 1.00 87.62 108 ALA A N 1
ATOM 816 C CA . ALA A 1 108 ? -0.457 6.620 -8.546 1.00 87.62 108 ALA A CA 1
ATOM 817 C C . ALA A 1 108 ? 0.506 7.337 -7.591 1.00 87.62 108 ALA A C 1
ATOM 819 O O . ALA A 1 108 ? 1.336 6.695 -6.949 1.00 87.62 108 ALA A O 1
ATOM 820 N N . GLY A 1 109 ? 0.339 8.654 -7.448 1.00 86.25 109 GLY A N 1
ATOM 821 C CA . GLY A 1 109 ? 1.143 9.476 -6.542 1.00 86.25 109 GLY A CA 1
ATOM 822 C C . GLY A 1 109 ? 1.007 10.986 -6.774 1.00 86.25 109 GLY A C 1
ATOM 823 O O . GLY A 1 109 ? -0.002 11.452 -7.304 1.00 86.25 109 GLY A O 1
ATOM 824 N N . TRP A 1 110 ? 1.998 11.755 -6.318 1.00 84.12 110 TRP A N 1
ATOM 825 C CA . TRP A 1 110 ? 2.047 13.231 -6.358 1.00 84.12 110 TRP A CA 1
ATOM 826 C C . TRP A 1 110 ? 3.232 13.761 -7.169 1.00 84.12 110 TRP A C 1
ATOM 828 O O . TRP A 1 110 ? 3.618 14.928 -7.051 1.00 84.12 110 TRP A O 1
ATOM 838 N N . GLY A 1 111 ? 3.824 12.905 -7.993 1.00 74.69 111 GLY A N 1
ATOM 839 C CA . GLY A 1 111 ? 4.937 13.232 -8.853 1.00 74.69 111 GLY A CA 1
ATOM 840 C C . GLY A 1 111 ? 4.665 14.415 -9.780 1.00 74.69 111 GLY A C 1
ATOM 841 O O . GLY A 1 111 ? 3.567 14.972 -9.889 1.00 74.69 111 GLY A O 1
ATOM 842 N N . THR A 1 112 ? 5.723 14.855 -10.444 1.00 60.81 112 THR A N 1
ATOM 843 C CA . THR A 1 112 ? 5.681 15.913 -11.442 1.00 60.81 112 THR A CA 1
ATOM 844 C C . THR A 1 112 ? 4.726 15.525 -12.569 1.00 60.81 112 THR A C 1
ATOM 846 O O . THR A 1 112 ? 4.571 14.363 -12.898 1.00 60.81 112 THR A O 1
ATOM 849 N N . LEU A 1 113 ? 4.058 16.488 -13.202 1.00 64.44 113 LEU A N 1
ATOM 850 C CA . LEU A 1 113 ? 3.199 16.186 -14.366 1.00 64.44 113 LEU A CA 1
ATOM 851 C C . LEU A 1 113 ? 3.974 16.183 -15.691 1.00 64.44 113 LEU A C 1
ATOM 853 O O . LEU A 1 113 ? 3.414 15.968 -16.765 1.00 64.44 113 LEU A O 1
ATOM 857 N N . SER A 1 114 ? 5.256 16.524 -15.629 1.00 57.97 114 SER A N 1
ATOM 858 C CA . SER A 1 114 ? 6.154 16.614 -16.767 1.00 57.97 114 SER A CA 1
ATOM 859 C C . SER A 1 114 ? 7.596 16.546 -16.287 1.00 57.97 114 SER A C 1
ATOM 861 O O . SER A 1 114 ? 7.911 16.910 -15.152 1.00 57.97 114 SER A O 1
ATOM 863 N N . SER A 1 115 ? 8.491 16.105 -17.170 1.00 60.94 115 SER A N 1
ATOM 864 C CA . SER A 1 115 ? 9.904 15.968 -16.829 1.00 60.94 115 SER A CA 1
ATOM 865 C C . SER A 1 115 ? 10.506 17.306 -16.388 1.00 60.94 115 SER A C 1
ATOM 867 O O . SER A 1 115 ? 10.536 18.261 -17.166 1.00 60.94 115 SER A O 1
ATOM 869 N N . GLY A 1 116 ? 11.005 17.371 -15.151 1.00 60.31 116 GLY A N 1
ATOM 870 C CA . GLY A 1 116 ? 11.552 18.599 -14.555 1.00 60.31 116 GLY A CA 1
ATOM 871 C C . GLY A 1 116 ? 10.500 19.650 -14.170 1.00 60.31 116 GLY A C 1
ATOM 872 O O . GLY A 1 116 ? 10.858 20.794 -13.886 1.00 60.31 116 GLY A O 1
ATOM 873 N N . GLY A 1 117 ? 9.216 19.285 -14.188 1.00 62.94 117 GLY A N 1
ATOM 874 C CA . GLY A 1 117 ? 8.108 20.111 -13.716 1.00 62.94 117 GLY A CA 1
ATOM 875 C C . GLY A 1 117 ? 8.005 20.165 -12.188 1.00 62.94 117 GLY A C 1
ATOM 876 O O . GLY A 1 117 ? 8.829 19.615 -11.462 1.00 62.94 117 GLY A O 1
ATOM 877 N N . SER A 1 118 ? 6.975 20.847 -11.687 1.00 70.44 118 SER A N 1
ATOM 878 C CA . SER A 1 118 ? 6.636 20.839 -10.258 1.00 70.44 118 SER A CA 1
ATOM 879 C C . SER A 1 118 ? 5.773 19.627 -9.911 1.00 70.44 118 SER A C 1
ATOM 881 O O . SER A 1 118 ? 4.964 19.201 -10.738 1.00 70.44 118 SER A O 1
ATOM 883 N N . ALA A 1 119 ? 5.942 19.106 -8.692 1.00 76.31 119 ALA A N 1
ATOM 884 C CA . ALA A 1 119 ? 5.077 18.076 -8.122 1.00 76.31 119 ALA A CA 1
ATOM 885 C C . ALA A 1 119 ? 3.609 18.529 -8.138 1.00 76.31 119 ALA A C 1
ATOM 887 O O . ALA A 1 119 ? 3.317 19.724 -7.987 1.00 76.31 119 ALA A O 1
ATOM 888 N N . ALA A 1 120 ? 2.697 17.586 -8.356 1.00 80.12 120 ALA A N 1
ATOM 889 C CA . ALA A 1 120 ? 1.272 17.865 -8.334 1.00 80.12 120 ALA A CA 1
ATOM 890 C C . ALA A 1 120 ? 0.802 18.079 -6.891 1.00 80.12 120 ALA A C 1
ATOM 892 O O . ALA A 1 120 ? 1.139 17.312 -5.999 1.00 80.12 120 ALA A O 1
ATOM 893 N N . ASP A 1 121 ? -0.024 19.100 -6.657 1.00 81.50 121 ASP A N 1
ATOM 894 C CA . ASP A 1 121 ? -0.632 19.285 -5.335 1.00 81.50 121 ASP A CA 1
ATOM 895 C C . ASP A 1 121 ? -1.682 18.207 -5.043 1.00 81.50 121 ASP A C 1
ATOM 897 O O . ASP A 1 121 ? -1.839 17.772 -3.913 1.00 81.50 121 ASP A O 1
ATOM 901 N N . THR A 1 122 ? -2.407 17.762 -6.069 1.00 83.94 122 THR A N 1
ATOM 902 C CA . THR A 1 122 ? -3.459 16.746 -5.964 1.00 83.94 122 THR A CA 1
ATOM 903 C C . THR A 1 122 ? -2.952 15.403 -6.469 1.00 83.94 122 THR A C 1
ATOM 905 O O . THR A 1 122 ? -2.354 15.360 -7.546 1.00 83.94 122 THR A O 1
ATOM 908 N N . ALA A 1 123 ? -3.272 14.329 -5.744 1.00 83.38 123 ALA A N 1
ATOM 909 C CA . ALA A 1 123 ? -2.935 12.960 -6.112 1.00 83.38 123 ALA A CA 1
ATOM 910 C C . ALA A 1 123 ? -3.398 12.653 -7.541 1.00 83.38 123 ALA A C 1
ATOM 912 O O . ALA A 1 123 ? -4.551 12.910 -7.904 1.00 83.38 123 ALA A O 1
ATOM 913 N N . GLN A 1 124 ? -2.501 12.093 -8.338 1.00 84.81 124 GLN A N 1
ATOM 914 C CA . GLN A 1 124 ? -2.750 11.658 -9.701 1.00 84.81 124 GLN A CA 1
ATOM 915 C C . GLN A 1 124 ? -2.695 10.141 -9.800 1.00 84.81 124 GLN A C 1
ATOM 917 O O . GLN A 1 124 ? -2.129 9.449 -8.953 1.00 84.81 124 GLN A O 1
ATOM 922 N N . HIS A 1 125 ? -3.272 9.632 -10.879 1.00 87.12 125 HIS A N 1
ATOM 923 C CA . HIS A 1 125 ? -3.044 8.270 -11.322 1.00 87.12 125 HIS A CA 1
ATOM 924 C C . HIS A 1 125 ? -2.978 8.235 -12.843 1.00 87.12 125 HIS A C 1
ATOM 926 O O . HIS A 1 125 ? -3.541 9.094 -13.529 1.00 87.12 125 HIS A O 1
ATOM 932 N N . VAL A 1 126 ? -2.319 7.211 -13.364 1.00 83.88 126 VAL A N 1
ATOM 933 C CA . VAL A 1 126 ? -2.218 6.948 -14.794 1.00 83.88 126 VAL A CA 1
ATOM 934 C C . VAL A 1 126 ? -2.347 5.453 -15.038 1.00 83.88 126 VAL A C 1
ATOM 936 O O . VAL A 1 126 ? -1.837 4.641 -14.267 1.00 83.88 126 VAL A O 1
ATOM 939 N N . VAL A 1 127 ? -3.053 5.094 -16.110 1.00 88.44 127 VAL A N 1
ATOM 940 C CA . VAL A 1 127 ? -3.100 3.712 -16.590 1.00 88.44 127 VAL A CA 1
ATOM 941 C C . VAL A 1 127 ? -1.953 3.514 -17.573 1.00 88.44 127 VAL A C 1
ATOM 943 O O . VAL A 1 127 ? -1.893 4.198 -18.595 1.00 88.44 127 VAL A O 1
ATOM 946 N N . VAL A 1 128 ? -1.063 2.577 -17.269 1.00 88.81 128 VAL A N 1
ATOM 947 C CA . VAL A 1 128 ? 0.133 2.243 -18.047 1.00 88.81 128 VAL A CA 1
ATOM 948 C C . VAL A 1 128 ? 0.084 0.779 -18.493 1.00 88.81 128 VAL A C 1
ATOM 950 O O . VAL A 1 128 ? -0.378 -0.075 -17.738 1.00 88.81 128 VAL A O 1
ATOM 953 N N . PRO A 1 129 ? 0.527 0.451 -19.717 1.00 91.75 129 PRO A N 1
ATOM 954 C CA . PRO A 1 129 ? 0.603 -0.936 -20.160 1.00 91.75 129 PRO A CA 1
ATOM 955 C C . PRO A 1 129 ? 1.811 -1.645 -19.541 1.00 91.75 129 PRO A C 1
ATOM 957 O O . PRO A 1 129 ? 2.905 -1.084 -19.516 1.00 91.75 129 PRO A O 1
ATOM 960 N N . ALA A 1 130 ? 1.640 -2.893 -19.113 1.00 93.25 130 ALA A N 1
ATOM 961 C CA . ALA A 1 130 ? 2.740 -3.756 -18.705 1.00 93.25 130 ALA A CA 1
ATOM 962 C C . ALA A 1 130 ? 3.708 -3.999 -19.873 1.00 93.25 130 ALA A C 1
ATOM 964 O O . ALA A 1 130 ? 3.294 -4.272 -21.009 1.00 93.25 130 ALA A O 1
ATOM 965 N N . VAL A 1 131 ? 5.002 -3.922 -19.572 1.00 92.31 131 VAL A N 1
ATOM 966 C CA . VAL A 1 131 ? 6.108 -4.234 -20.477 1.00 92.31 131 VAL A CA 1
ATOM 967 C C . VAL A 1 131 ? 6.860 -5.414 -19.849 1.00 92.31 131 VAL A C 1
ATOM 969 O O . VAL A 1 131 ? 7.569 -5.216 -18.865 1.00 92.31 131 VAL A O 1
ATOM 972 N N . PRO A 1 132 ? 6.686 -6.646 -20.365 1.00 86.56 132 PRO A N 1
ATOM 973 C CA . PRO A 1 132 ? 7.165 -7.854 -19.687 1.00 86.56 132 PRO A CA 1
ATOM 974 C C . PRO A 1 132 ? 8.684 -7.897 -19.536 1.00 86.56 132 PRO A C 1
ATOM 976 O O . PRO A 1 132 ? 9.193 -8.451 -18.564 1.00 86.56 132 PRO A O 1
ATOM 979 N N . ASP A 1 133 ? 9.385 -7.329 -20.518 1.00 87.62 133 ASP A N 1
ATOM 980 C CA . ASP A 1 133 ? 10.834 -7.311 -20.590 1.00 87.62 133 ASP A CA 1
ATOM 981 C C . ASP A 1 133 ? 11.312 -5.967 -21.150 1.00 87.62 133 ASP A C 1
ATOM 983 O O . ASP A 1 133 ? 10.913 -5.535 -22.237 1.00 87.62 133 ASP A O 1
ATOM 987 N N . CYS A 1 134 ? 12.160 -5.305 -20.374 1.00 88.50 134 CYS A N 1
ATOM 988 C CA . CYS A 1 134 ? 12.779 -4.032 -20.700 1.00 88.50 134 CYS A CA 1
ATOM 989 C C . CYS A 1 134 ? 14.178 -4.164 -21.298 1.00 88.50 134 CYS A C 1
ATOM 991 O O . CYS A 1 134 ? 14.772 -3.151 -21.666 1.00 88.50 134 CYS A O 1
ATOM 993 N N . TRP A 1 135 ? 14.715 -5.375 -21.419 1.00 89.44 135 TRP A N 1
ATOM 994 C CA . TRP A 1 135 ? 16.062 -5.613 -21.926 1.00 89.44 135 TRP A CA 1
ATOM 995 C C . TRP A 1 135 ? 16.258 -5.047 -23.334 1.00 89.44 135 TRP A C 1
ATOM 997 O O . TRP A 1 135 ? 17.242 -4.370 -23.616 1.00 89.44 135 TRP A O 1
ATOM 1007 N N . GLU A 1 136 ? 15.270 -5.259 -24.206 1.00 85.25 136 GLU A N 1
ATOM 1008 C CA . GLU A 1 136 ? 15.277 -4.788 -25.600 1.00 85.25 136 GLU A CA 1
ATOM 1009 C C . GLU A 1 136 ? 14.936 -3.291 -25.742 1.00 85.25 136 GLU A C 1
ATOM 1011 O O . GLU A 1 136 ? 14.811 -2.770 -26.854 1.00 85.25 136 GLU A O 1
ATOM 1016 N N . THR A 1 137 ? 14.751 -2.585 -24.625 1.00 85.62 137 THR A N 1
ATOM 1017 C CA . THR A 1 137 ? 14.558 -1.131 -24.610 1.00 85.62 137 THR A CA 1
ATOM 1018 C C . THR A 1 137 ? 15.909 -0.412 -24.535 1.00 85.62 137 THR A C 1
ATOM 1020 O O . THR A 1 137 ? 16.969 -1.013 -24.704 1.00 85.62 137 THR A O 1
ATOM 1023 N N . GLY A 1 138 ? 15.904 0.897 -24.273 1.00 83.31 138 GLY A N 1
ATOM 1024 C CA . GLY A 1 138 ? 17.148 1.630 -24.044 1.00 83.31 138 GLY A CA 1
ATOM 1025 C C . GLY A 1 138 ? 17.901 1.241 -22.763 1.00 83.31 138 GLY A C 1
ATOM 1026 O O . GLY A 1 138 ? 19.012 1.732 -22.579 1.00 83.31 138 GLY A O 1
ATOM 1027 N N . TYR A 1 139 ? 17.329 0.396 -21.893 1.00 88.69 139 TYR A N 1
ATOM 1028 C CA . TYR A 1 139 ? 17.930 0.014 -20.609 1.00 88.69 139 TYR A CA 1
ATOM 1029 C C . TYR A 1 139 ? 19.013 -1.071 -20.710 1.00 88.69 139 TYR A C 1
ATOM 1031 O O . TYR A 1 139 ? 20.035 -0.957 -20.038 1.00 88.69 139 TYR A O 1
ATOM 1039 N N . GLY A 1 140 ? 18.842 -2.098 -21.551 1.00 89.56 140 GLY A N 1
ATOM 1040 C CA . GLY A 1 140 ? 19.839 -3.165 -21.710 1.00 89.56 140 GLY A CA 1
ATOM 1041 C C . GLY A 1 140 ? 20.281 -3.787 -20.378 1.00 89.56 140 GLY A C 1
ATOM 1042 O O . GLY A 1 140 ? 19.447 -4.213 -19.587 1.00 89.56 140 GLY A O 1
ATOM 1043 N N . GLU A 1 141 ? 21.597 -3.806 -20.130 1.00 89.38 141 GLU A N 1
ATOM 1044 C CA . GLU A 1 141 ? 22.224 -4.431 -18.950 1.00 89.38 141 GLU A CA 1
ATOM 1045 C C . GLU A 1 141 ? 21.833 -3.796 -17.604 1.00 89.38 141 GLU A C 1
ATOM 1047 O O . GLU A 1 141 ? 22.018 -4.430 -16.565 1.00 89.38 141 GLU A O 1
ATOM 1052 N N . ASP A 1 142 ? 21.286 -2.576 -17.608 1.00 88.50 142 ASP A N 1
ATOM 1053 C CA . ASP A 1 142 ? 20.814 -1.908 -16.389 1.00 88.50 142 ASP A CA 1
ATOM 1054 C C . ASP A 1 142 ? 19.471 -2.482 -15.895 1.00 88.50 142 ASP A C 1
ATOM 1056 O O . ASP A 1 142 ? 19.085 -2.264 -14.745 1.00 88.50 142 ASP A O 1
ATOM 1060 N N . TYR A 1 143 ? 18.755 -3.227 -16.745 1.00 93.19 143 TYR A N 1
ATOM 1061 C CA . TYR A 1 143 ? 17.506 -3.900 -16.399 1.00 93.19 143 TYR A CA 1
ATOM 1062 C C . TYR A 1 143 ? 17.745 -5.365 -16.021 1.00 93.19 143 TYR A C 1
ATOM 1064 O O . TYR A 1 143 ? 18.338 -6.134 -16.778 1.00 93.19 143 TYR A O 1
ATOM 1072 N N . ASP A 1 144 ? 17.210 -5.767 -14.868 1.00 94.06 144 ASP A N 1
ATOM 1073 C CA . ASP A 1 144 ? 17.220 -7.152 -14.402 1.00 94.06 144 ASP A CA 1
ATOM 1074 C C . ASP A 1 144 ? 15.782 -7.704 -14.329 1.00 94.06 144 ASP A C 1
ATOM 1076 O O . ASP A 1 144 ? 15.018 -7.303 -13.445 1.00 94.06 144 ASP A O 1
ATOM 1080 N N . PRO A 1 145 ? 15.385 -8.633 -15.218 1.00 92.81 145 PRO A N 1
ATOM 1081 C CA . PRO A 1 145 ? 14.025 -9.164 -15.241 1.00 92.81 145 PRO A CA 1
ATOM 1082 C C . PRO A 1 145 ? 13.655 -9.966 -13.992 1.00 92.81 145 PRO A C 1
ATOM 1084 O O . PRO A 1 145 ? 12.460 -10.085 -13.703 1.00 92.81 145 PRO A O 1
ATOM 1087 N N . ASP A 1 146 ? 14.629 -10.482 -13.238 1.00 92.38 146 ASP A N 1
ATOM 1088 C CA . ASP A 1 146 ? 14.369 -11.281 -12.038 1.00 92.38 146 ASP A CA 1
ATOM 1089 C C . ASP A 1 146 ? 13.914 -10.403 -10.866 1.00 92.38 146 ASP A C 1
ATOM 1091 O O . ASP A 1 146 ? 13.132 -10.842 -10.023 1.00 92.38 146 ASP A O 1
ATOM 1095 N N . THR A 1 147 ? 14.358 -9.145 -10.830 1.00 93.94 147 THR A N 1
ATOM 1096 C CA . THR A 1 147 ? 14.128 -8.211 -9.716 1.00 93.94 147 THR A CA 1
ATOM 1097 C C . THR A 1 147 ? 13.309 -6.980 -10.101 1.00 93.94 147 THR A C 1
ATOM 1099 O O . THR A 1 147 ? 12.774 -6.292 -9.226 1.00 93.94 147 THR A O 1
ATOM 1102 N N . MET A 1 148 ? 13.145 -6.715 -11.399 1.00 95.88 148 MET A N 1
ATOM 1103 C CA . MET A 1 148 ? 12.479 -5.525 -11.927 1.00 95.88 148 MET A CA 1
ATOM 1104 C C . MET A 1 148 ? 11.342 -5.874 -12.892 1.00 95.88 148 MET A C 1
ATOM 1106 O O . MET A 1 148 ? 11.395 -6.841 -13.655 1.00 95.88 148 MET A O 1
ATOM 1110 N N . VAL A 1 149 ? 10.307 -5.038 -12.891 1.00 94.94 149 VAL A N 1
ATOM 1111 C CA . VAL A 1 149 ? 9.194 -5.066 -13.849 1.00 94.94 149 VAL A CA 1
ATOM 1112 C C . VAL A 1 149 ? 9.050 -3.691 -14.487 1.00 94.94 149 VAL A C 1
ATOM 1114 O O . VAL A 1 149 ? 9.380 -2.679 -13.868 1.00 94.94 149 VAL A O 1
ATOM 1117 N N . CYS A 1 150 ? 8.565 -3.653 -15.723 1.00 92.88 150 CYS A N 1
ATOM 1118 C CA . CYS A 1 150 ? 8.352 -2.412 -16.443 1.00 92.88 150 CYS A CA 1
ATOM 1119 C C . CYS A 1 150 ? 6.887 -2.184 -16.782 1.00 92.88 150 CYS A C 1
ATOM 1121 O O . CYS A 1 150 ? 6.132 -3.114 -17.071 1.00 92.88 150 CYS A O 1
ATOM 1123 N N . ALA A 1 151 ? 6.502 -0.915 -16.810 1.00 91.38 151 ALA A N 1
ATOM 1124 C CA . ALA A 1 151 ? 5.207 -0.493 -17.311 1.00 91.38 151 ALA A CA 1
ATOM 1125 C C . ALA A 1 151 ? 5.315 0.909 -17.906 1.00 91.38 151 ALA A C 1
ATOM 1127 O O . ALA A 1 151 ? 6.047 1.754 -17.399 1.00 91.38 151 ALA A O 1
ATOM 1128 N N . GLY A 1 152 ? 4.589 1.151 -18.989 1.00 86.81 152 GLY A N 1
ATOM 1129 C CA . GLY A 1 152 ? 4.585 2.440 -19.666 1.00 86.81 152 GLY A CA 1
ATOM 1130 C C . GLY A 1 152 ? 4.621 2.311 -21.179 1.00 86.81 152 GLY A C 1
ATOM 1131 O O . GLY A 1 152 ? 4.990 1.285 -21.752 1.00 86.81 152 GLY A O 1
ATOM 1132 N N . ALA A 1 153 ? 4.225 3.390 -21.836 1.00 77.38 153 ALA A N 1
ATOM 1133 C CA . ALA A 1 153 ? 4.374 3.577 -23.270 1.00 77.38 153 ALA A CA 1
ATOM 1134 C C . ALA A 1 153 ? 4.852 5.006 -23.537 1.00 77.38 153 ALA A C 1
ATOM 1136 O O . ALA A 1 153 ? 4.813 5.859 -22.655 1.00 77.38 153 ALA A O 1
ATOM 1137 N N . GLU A 1 154 ? 5.297 5.286 -24.762 1.00 69.81 154 GLU A N 1
ATOM 1138 C CA . GLU A 1 154 ? 5.721 6.635 -25.140 1.00 69.81 154 GLU A CA 1
ATOM 1139 C C . GLU A 1 154 ? 4.630 7.671 -24.804 1.00 69.81 154 GLU A C 1
ATOM 1141 O O . GLU A 1 154 ? 3.502 7.589 -25.295 1.00 69.81 154 GLU A O 1
ATOM 1146 N N . GLY A 1 155 ? 4.972 8.640 -23.948 1.00 62.03 155 GLY A N 1
ATOM 1147 C CA . GLY A 1 155 ? 4.060 9.700 -23.509 1.00 62.03 155 GLY A CA 1
ATOM 1148 C C . GLY A 1 155 ? 3.023 9.301 -22.449 1.00 62.03 155 GLY A C 1
ATOM 1149 O O . GLY A 1 155 ? 2.166 10.128 -22.135 1.00 62.03 155 GLY A O 1
ATOM 1150 N N . VAL A 1 156 ? 3.080 8.079 -21.901 1.00 59.16 156 VAL A N 1
ATOM 1151 C CA . VAL A 1 156 ? 2.187 7.584 -20.837 1.00 59.16 156 VAL A CA 1
ATOM 1152 C C . VAL A 1 156 ? 3.009 6.849 -19.768 1.00 59.16 156 VAL A C 1
ATOM 1154 O O . VAL A 1 156 ? 3.379 5.690 -19.967 1.00 59.16 156 VAL A O 1
ATOM 1157 N N . ASP A 1 157 ? 3.278 7.518 -18.639 1.00 57.97 157 ASP A N 1
ATOM 1158 C CA . ASP A 1 157 ? 4.062 6.978 -17.512 1.00 57.97 157 ASP A CA 1
ATOM 1159 C C . ASP A 1 157 ? 3.770 7.682 -16.183 1.00 57.97 157 ASP A C 1
ATOM 1161 O O . ASP A 1 157 ? 3.212 8.783 -16.167 1.00 57.97 157 ASP A O 1
ATOM 1165 N N . SER A 1 158 ? 4.223 7.069 -15.087 1.00 55.69 158 SER A N 1
ATOM 1166 C CA . SER A 1 158 ? 4.532 7.773 -13.839 1.00 55.69 158 SER A CA 1
ATOM 1167 C C . SER A 1 158 ? 5.746 8.688 -14.024 1.00 55.69 158 SER A C 1
ATOM 1169 O O . SER A 1 158 ? 6.668 8.388 -14.781 1.00 55.69 158 SER A O 1
ATOM 1171 N N . CYS A 1 159 ? 5.740 9.836 -13.360 1.00 62.94 159 CYS A N 1
ATOM 1172 C CA . CYS A 1 159 ? 6.770 10.862 -13.500 1.00 62.94 159 CYS A CA 1
ATOM 1173 C C . CYS A 1 159 ? 7.652 10.934 -12.239 1.00 62.94 159 CYS A C 1
ATOM 1175 O O . CYS A 1 159 ? 7.525 10.145 -11.306 1.00 62.94 159 CYS A O 1
ATOM 1177 N N . GLN A 1 160 ? 8.582 11.895 -12.193 1.00 58.06 160 GLN A N 1
ATOM 1178 C CA . GLN A 1 160 ? 9.466 12.059 -11.033 1.00 58.06 160 GLN A CA 1
ATOM 1179 C C . GLN A 1 160 ? 8.678 12.385 -9.759 1.00 58.06 160 GLN A C 1
ATOM 1181 O O . GLN A 1 160 ? 7.768 13.196 -9.806 1.00 58.06 160 GLN A O 1
ATOM 1186 N N . GLY A 1 161 ? 9.084 11.863 -8.601 1.00 55.47 161 GLY A N 1
ATOM 1187 C CA . GLY A 1 161 ? 8.446 12.182 -7.311 1.00 55.47 161 GLY A CA 1
ATOM 1188 C C . GLY A 1 161 ? 7.334 11.218 -6.884 1.00 55.47 161 GLY A C 1
ATOM 1189 O O . GLY A 1 161 ? 6.723 11.430 -5.838 1.00 55.47 161 GLY A O 1
ATOM 1190 N N . ASP A 1 162 ? 7.120 10.151 -7.659 1.00 70.62 162 ASP A N 1
ATOM 1191 C CA . ASP A 1 162 ? 6.292 8.998 -7.286 1.00 70.62 162 ASP A CA 1
ATOM 1192 C C . ASP A 1 162 ? 7.114 7.831 -6.702 1.00 70.62 162 ASP A C 1
ATOM 1194 O O . ASP A 1 162 ? 6.552 6.777 -6.416 1.00 70.62 162 ASP A O 1
ATOM 1198 N N . SER A 1 163 ? 8.432 7.996 -6.518 1.00 84.94 163 SER A N 1
ATOM 1199 C CA . SER A 1 163 ? 9.351 6.969 -5.996 1.00 84.94 163 SER A CA 1
ATOM 1200 C C . SER A 1 163 ? 8.808 6.271 -4.752 1.00 84.94 163 SER A C 1
ATOM 1202 O O . SER A 1 163 ? 8.375 6.927 -3.815 1.00 84.94 163 SER A O 1
ATOM 1204 N N . GLY A 1 164 ? 8.824 4.942 -4.713 1.00 89.88 164 GLY A N 1
ATOM 1205 C CA . GLY A 1 164 ? 8.242 4.149 -3.626 1.00 89.88 164 GLY A CA 1
ATOM 1206 C C . GLY A 1 164 ? 6.712 4.019 -3.662 1.00 89.88 164 GLY A C 1
ATOM 1207 O O . GLY A 1 164 ? 6.139 3.282 -2.857 1.00 89.88 164 GLY A O 1
ATOM 1208 N N . GLY A 1 165 ? 6.040 4.705 -4.588 1.00 91.62 165 GLY A N 1
ATOM 1209 C CA . GLY A 1 165 ? 4.610 4.577 -4.850 1.00 91.62 165 GLY A CA 1
ATOM 1210 C C . GLY A 1 165 ? 4.231 3.251 -5.527 1.00 91.62 165 GLY A C 1
ATOM 1211 O O . GLY A 1 165 ? 5.102 2.485 -5.952 1.00 91.62 165 GLY A O 1
ATOM 1212 N N . PRO A 1 166 ? 2.927 2.946 -5.611 1.00 94.19 166 PRO A N 1
ATOM 1213 C CA . PRO A 1 166 ? 2.443 1.675 -6.136 1.00 94.19 166 PRO A CA 1
ATOM 1214 C C . PRO A 1 166 ? 2.380 1.631 -7.667 1.00 94.19 166 PRO A C 1
ATOM 1216 O O . PRO A 1 166 ? 1.961 2.593 -8.312 1.00 94.19 166 PRO A O 1
ATOM 1219 N N . LEU A 1 167 ? 2.648 0.444 -8.213 1.00 95.38 167 LEU A N 1
ATOM 1220 C CA . LEU A 1 167 ? 2.129 -0.038 -9.492 1.00 95.38 167 LEU A CA 1
ATOM 1221 C C . LEU A 1 167 ? 1.218 -1.234 -9.218 1.00 95.38 167 LEU A C 1
ATOM 1223 O O . LEU A 1 167 ? 1.675 -2.239 -8.668 1.00 95.38 167 LEU A O 1
ATOM 1227 N N . PHE A 1 168 ? -0.057 -1.154 -9.590 1.00 96.25 168 PHE A N 1
ATOM 1228 C CA . PHE A 1 168 ? -1.027 -2.201 -9.270 1.00 96.25 168 PHE A CA 1
ATOM 1229 C C . PHE A 1 168 ? -1.980 -2.532 -10.416 1.00 96.25 168 PHE A C 1
ATOM 1231 O O . PHE A 1 168 ? -2.356 -1.673 -11.211 1.00 96.25 168 PHE A O 1
ATOM 1238 N N . GLY A 1 169 ? -2.380 -3.797 -10.482 1.00 94.44 169 GLY A N 1
ATOM 1239 C CA . GLY A 1 169 ? -3.459 -4.276 -11.337 1.00 94.44 169 GLY A CA 1
ATOM 1240 C C . GLY A 1 169 ? -4.809 -4.172 -10.635 1.00 94.44 169 GLY A C 1
ATOM 1241 O O . GLY A 1 169 ? -4.866 -4.174 -9.406 1.00 94.44 169 GLY A O 1
ATOM 1242 N N . ILE A 1 170 ? -5.892 -4.079 -11.408 1.00 93.44 170 ILE A N 1
ATOM 1243 C CA . ILE A 1 170 ? -7.270 -4.139 -10.900 1.00 93.44 170 ILE A CA 1
ATOM 1244 C C . ILE A 1 170 ? -7.991 -5.255 -11.644 1.00 93.44 170 ILE A C 1
ATOM 1246 O O . ILE A 1 170 ? -8.063 -5.235 -12.876 1.00 93.44 170 ILE A O 1
ATOM 1250 N N . ASP A 1 171 ? -8.506 -6.237 -10.911 1.00 87.31 171 ASP A N 1
ATOM 1251 C CA . ASP A 1 171 ? -9.180 -7.381 -11.511 1.00 87.31 171 ASP A CA 1
ATOM 1252 C C . ASP A 1 171 ? -10.661 -7.098 -11.824 1.00 87.31 171 ASP A C 1
ATOM 1254 O O . ASP A 1 171 ? -11.203 -6.020 -11.571 1.00 87.31 171 ASP A O 1
ATOM 1258 N N . SER A 1 172 ? -11.354 -8.088 -12.392 1.00 86.38 172 SER A N 1
ATOM 1259 C CA . SER A 1 172 ? -12.773 -7.946 -12.746 1.00 86.38 172 SER A CA 1
ATOM 1260 C C . SER A 1 172 ? -13.724 -7.773 -11.552 1.00 86.38 172 SER A C 1
ATOM 1262 O O . SER A 1 172 ? -14.858 -7.334 -11.749 1.00 86.38 172 SER A O 1
ATOM 1264 N N . SER A 1 173 ? -13.291 -8.126 -10.338 1.00 84.88 173 SER A N 1
ATOM 1265 C CA . SER A 1 173 ? -14.031 -7.899 -9.092 1.00 84.88 173 SER A CA 1
ATOM 1266 C C . SER A 1 173 ? -13.723 -6.541 -8.452 1.00 84.88 173 SER A C 1
ATOM 1268 O O . SER A 1 173 ? -14.455 -6.112 -7.561 1.00 84.88 173 SER A O 1
ATOM 1270 N N . GLY A 1 174 ? -12.716 -5.831 -8.966 1.00 86.31 174 GLY A N 1
ATOM 1271 C CA . GLY A 1 174 ? -12.251 -4.550 -8.447 1.00 86.31 174 GLY A CA 1
ATOM 1272 C C . GLY A 1 174 ? -11.176 -4.681 -7.368 1.00 86.31 174 GLY A C 1
ATOM 1273 O O . GLY A 1 174 ? -10.793 -3.660 -6.798 1.00 86.31 174 GLY A O 1
ATOM 1274 N N . GLU A 1 175 ? -10.686 -5.893 -7.097 1.00 86.06 175 GLU A N 1
ATOM 1275 C CA . GLU A 1 175 ? -9.573 -6.111 -6.174 1.00 86.06 175 GLU A CA 1
ATOM 1276 C C . GLU A 1 175 ? -8.256 -5.665 -6.824 1.00 86.06 175 GLU A C 1
ATOM 1278 O O . GLU A 1 175 ? -8.031 -5.828 -8.028 1.00 86.06 175 GLU A O 1
ATOM 1283 N N . ARG A 1 176 ? -7.395 -5.055 -6.011 1.00 91.50 176 ARG A N 1
ATOM 1284 C CA . ARG A 1 176 ? -6.135 -4.430 -6.407 1.00 91.50 176 ARG A CA 1
ATOM 1285 C C . ARG A 1 176 ? -4.969 -5.322 -6.009 1.00 91.50 176 ARG A C 1
ATOM 1287 O O . ARG A 1 176 ? -4.785 -5.615 -4.828 1.00 91.50 176 ARG A O 1
ATOM 1294 N N . THR A 1 177 ? -4.129 -5.669 -6.972 1.00 94.56 177 THR A N 1
ATOM 1295 C CA . THR A 1 177 ? -2.909 -6.449 -6.733 1.00 94.56 177 THR A CA 1
ATOM 1296 C C . THR A 1 177 ? -1.688 -5.563 -6.919 1.00 94.56 177 THR A C 1
ATOM 1298 O O . THR A 1 177 ? -1.509 -4.997 -7.993 1.00 94.56 177 THR A O 1
ATOM 1301 N N . LEU A 1 178 ? -0.840 -5.432 -5.897 1.00 96.12 178 LEU A N 1
ATOM 1302 C CA . LEU A 1 178 ? 0.417 -4.689 -5.987 1.00 96.12 178 LEU A CA 1
ATOM 1303 C C . LEU A 1 178 ? 1.441 -5.493 -6.800 1.00 96.12 178 LEU A C 1
ATOM 1305 O O . LEU A 1 178 ? 1.913 -6.533 -6.346 1.00 96.12 178 LEU A O 1
ATOM 1309 N N . VAL A 1 179 ? 1.782 -4.987 -7.983 1.00 96.81 179 VAL A N 1
ATOM 1310 C CA . VAL A 1 179 ? 2.662 -5.631 -8.976 1.00 96.81 179 VAL A CA 1
ATOM 1311 C C . VAL A 1 179 ? 4.091 -5.108 -8.868 1.00 96.81 179 VAL A C 1
ATOM 1313 O O . VAL A 1 179 ? 5.059 -5.859 -9.007 1.00 96.81 179 VAL A O 1
ATOM 1316 N N . GLY A 1 180 ? 4.234 -3.811 -8.598 1.00 96.31 180 GLY A N 1
ATOM 1317 C CA . GLY A 1 180 ? 5.527 -3.150 -8.536 1.00 96.31 180 GLY A CA 1
ATOM 1318 C C . GLY A 1 180 ? 5.566 -1.979 -7.564 1.00 96.31 180 GLY A C 1
ATOM 1319 O O . GLY A 1 180 ? 4.535 -1.443 -7.155 1.00 96.31 180 GLY A O 1
ATOM 1320 N N . VAL A 1 181 ? 6.784 -1.572 -7.221 1.00 96.50 181 VAL A N 1
ATOM 1321 C CA . VAL A 1 181 ? 7.078 -0.362 -6.443 1.00 96.50 181 VAL A CA 1
ATOM 1322 C C . VAL A 1 181 ? 7.894 0.578 -7.322 1.00 96.50 181 VAL A C 1
ATOM 1324 O O . VAL A 1 181 ? 8.917 0.156 -7.856 1.00 96.50 181 VAL A O 1
ATOM 1327 N N . VAL A 1 182 ? 7.448 1.825 -7.499 1.00 93.69 182 VAL A N 1
ATOM 1328 C CA . VAL A 1 182 ? 8.122 2.817 -8.360 1.00 93.69 182 VAL A CA 1
ATOM 1329 C C . VAL A 1 182 ? 9.574 2.973 -7.912 1.00 93.69 182 VAL A C 1
ATOM 1331 O O . VAL A 1 182 ? 9.824 3.316 -6.757 1.00 93.69 182 VAL A O 1
ATOM 1334 N N . SER A 1 183 ? 10.524 2.733 -8.815 1.00 89.75 183 SER A N 1
ATOM 1335 C CA . SER A 1 183 ? 11.951 2.720 -8.487 1.00 89.75 183 SER A CA 1
ATOM 1336 C C . SER A 1 183 ? 12.704 3.791 -9.273 1.00 89.75 183 SER A C 1
ATOM 1338 O O . SER A 1 183 ? 13.198 4.754 -8.686 1.00 89.75 183 SER A O 1
ATOM 1340 N N . TRP A 1 184 ? 12.732 3.690 -10.604 1.00 83.62 184 TRP A N 1
ATOM 1341 C CA . TRP A 1 184 ? 13.444 4.641 -11.457 1.00 83.62 184 TRP A CA 1
ATOM 1342 C C . TRP A 1 184 ? 12.886 4.682 -12.882 1.00 83.62 184 TRP A C 1
ATOM 1344 O O . TRP A 1 184 ? 12.049 3.879 -13.284 1.00 83.62 184 TRP A O 1
ATOM 1354 N N . GLY A 1 185 ? 13.349 5.655 -13.661 1.00 73.06 185 GLY A N 1
ATOM 1355 C CA . GLY A 1 185 ? 12.991 5.807 -15.066 1.00 73.06 185 GLY A CA 1
ATOM 1356 C C . GLY A 1 185 ? 13.693 7.008 -15.689 1.00 73.06 185 GLY A C 1
ATOM 1357 O O . GLY A 1 185 ? 14.159 7.913 -14.988 1.00 73.06 185 GLY A O 1
ATOM 1358 N N . ILE A 1 186 ? 13.795 7.020 -17.019 1.00 60.62 186 ILE A N 1
ATOM 1359 C CA . ILE A 1 186 ? 14.385 8.140 -17.760 1.00 60.62 186 ILE A CA 1
ATOM 1360 C C . ILE A 1 186 ? 13.270 9.033 -18.309 1.00 60.62 186 ILE A C 1
ATOM 1362 O O . ILE A 1 186 ? 12.622 8.736 -19.314 1.00 60.62 186 ILE A O 1
ATOM 1366 N N . GLY A 1 187 ? 13.086 10.184 -17.658 1.00 56.75 187 GLY A N 1
ATOM 1367 C CA . GLY A 1 187 ? 11.982 11.093 -17.968 1.00 56.75 187 GLY A CA 1
ATOM 1368 C C . GLY A 1 187 ? 10.645 10.548 -17.461 1.00 56.75 187 GLY A C 1
ATOM 1369 O O . GLY A 1 187 ? 10.618 9.759 -16.529 1.00 56.75 187 GLY A O 1
ATOM 1370 N N . CYS A 1 188 ? 9.544 11.014 -18.045 1.00 62.97 188 CYS A N 1
ATOM 1371 C CA . CYS A 1 188 ? 8.201 10.484 -17.795 1.00 62.97 188 CYS A CA 1
ATOM 1372 C C . CYS A 1 188 ? 7.788 9.611 -18.990 1.00 62.97 188 CYS A C 1
ATOM 1374 O O . CYS A 1 188 ? 7.102 10.103 -19.887 1.00 62.97 188 CYS A O 1
ATOM 1376 N N . ALA A 1 189 ? 8.342 8.403 -19.084 1.00 56.84 189 ALA A N 1
ATOM 1377 C CA . ALA A 1 189 ? 8.503 7.603 -20.303 1.00 56.84 189 ALA A CA 1
ATOM 1378 C C . ALA A 1 189 ? 8.982 8.381 -21.528 1.00 56.84 189 ALA A C 1
ATOM 1380 O O . ALA A 1 189 ? 8.225 8.657 -22.470 1.00 56.84 189 ALA A O 1
ATOM 1381 N N . GLY A 1 190 ? 10.285 8.672 -21.567 1.00 61.41 190 GLY A N 1
ATOM 1382 C CA . GLY A 1 190 ? 10.934 8.959 -22.844 1.00 61.41 190 GLY A CA 1
ATOM 1383 C C . GLY A 1 190 ? 10.651 7.840 -23.859 1.00 61.41 190 GLY A C 1
ATOM 1384 O O . GLY A 1 190 ? 10.482 6.680 -23.488 1.00 61.41 190 GLY A O 1
ATOM 1385 N N . ALA A 1 191 ? 10.585 8.167 -25.151 1.00 67.69 191 ALA A N 1
ATOM 1386 C CA . ALA A 1 191 ? 10.372 7.165 -26.195 1.00 67.69 191 ALA A CA 1
ATOM 1387 C C . ALA A 1 191 ? 11.398 6.019 -26.068 1.00 67.69 191 ALA A C 1
ATOM 1389 O O . ALA A 1 191 ? 12.602 6.253 -26.172 1.00 67.69 191 ALA A O 1
ATOM 1390 N N . GLY A 1 192 ? 10.916 4.795 -25.823 1.00 71.62 192 GLY A N 1
ATOM 1391 C CA . GLY A 1 192 ? 11.760 3.614 -25.604 1.00 71.62 192 GLY A CA 1
ATOM 1392 C C . GLY A 1 192 ? 12.305 3.431 -24.180 1.00 71.62 192 GLY A C 1
ATOM 1393 O O . GLY A 1 192 ? 13.193 2.606 -24.006 1.00 71.62 192 GLY A O 1
ATOM 1394 N N . TYR A 1 193 ? 11.796 4.166 -23.187 1.00 81.94 193 TYR A N 1
ATOM 1395 C CA . TYR A 1 193 ? 12.204 4.084 -21.779 1.00 81.94 193 TYR A CA 1
ATOM 1396 C C . TYR A 1 193 ? 10.971 4.054 -20.859 1.00 81.94 193 TYR A C 1
ATOM 1398 O O . TYR A 1 193 ? 10.625 5.086 -20.293 1.00 81.94 193 TYR A O 1
ATOM 1406 N N . PRO A 1 194 ? 10.259 2.920 -20.737 1.00 87.38 194 PRO A N 1
ATOM 1407 C CA . PRO A 1 194 ? 9.128 2.799 -19.805 1.00 87.38 194 PRO A CA 1
ATOM 1408 C C . PRO A 1 194 ? 9.588 2.924 -18.341 1.00 87.38 194 PRO A C 1
ATOM 1410 O O . PRO A 1 194 ? 10.769 2.742 -18.052 1.00 87.38 194 PRO A O 1
ATOM 1413 N N . GLY A 1 195 ? 8.678 3.192 -17.406 1.00 89.31 195 GLY A N 1
ATOM 1414 C CA . GLY A 1 195 ? 9.003 3.204 -15.980 1.00 89.31 195 GLY A CA 1
ATOM 1415 C C . GLY A 1 195 ? 9.486 1.835 -15.490 1.00 89.31 195 GLY A C 1
ATOM 1416 O O . GLY A 1 195 ? 8.980 0.797 -15.935 1.00 89.31 195 GLY A O 1
ATOM 1417 N N . VAL A 1 196 ? 10.456 1.835 -14.571 1.00 92.50 196 VAL A N 1
ATOM 1418 C CA . VAL A 1 196 ? 11.023 0.633 -13.946 1.00 92.50 196 VAL A CA 1
ATOM 1419 C C . VAL A 1 196 ? 10.639 0.585 -12.471 1.00 92.50 196 VAL A C 1
ATOM 1421 O O . VAL A 1 196 ? 10.760 1.559 -11.720 1.00 92.50 196 VAL A O 1
ATOM 1424 N N . TYR A 1 197 ? 10.172 -0.584 -12.051 1.00 94.88 197 TYR A N 1
ATOM 1425 C CA . TYR A 1 197 ? 9.606 -0.829 -10.735 1.00 94.88 197 TYR A CA 1
ATOM 1426 C C . TYR A 1 197 ? 10.286 -2.050 -10.112 1.00 94.88 197 TYR A C 1
ATOM 1428 O O . TYR A 1 197 ? 10.596 -3.014 -10.816 1.00 94.88 197 TYR A O 1
ATOM 1436 N N . ALA A 1 198 ? 10.469 -2.058 -8.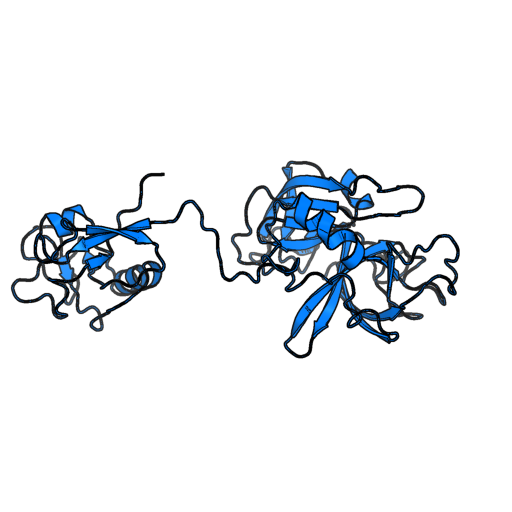791 1.00 96.75 198 ALA A N 1
ATOM 1437 C CA . ALA A 1 198 ? 10.860 -3.279 -8.090 1.00 96.75 198 ALA A CA 1
ATOM 1438 C C . ALA A 1 198 ? 9.726 -4.309 -8.213 1.00 96.75 198 ALA A C 1
ATOM 1440 O O . ALA A 1 198 ? 8.569 -3.999 -7.918 1.00 96.75 198 ALA A O 1
ATOM 1441 N N . ARG A 1 199 ? 10.044 -5.521 -8.675 1.00 96.56 199 ARG A N 1
ATOM 1442 C CA . ARG A 1 199 ? 9.080 -6.589 -8.980 1.00 96.56 199 ARG A CA 1
ATOM 1443 C C . ARG A 1 199 ? 8.578 -7.245 -7.694 1.00 96.56 199 ARG A C 1
ATOM 1445 O O . ARG A 1 199 ? 9.305 -8.020 -7.083 1.00 96.56 199 ARG A O 1
ATOM 1452 N N . VAL A 1 200 ? 7.322 -7.022 -7.307 1.00 96.19 200 VAL A N 1
ATOM 1453 C CA . VAL A 1 200 ? 6.794 -7.520 -6.018 1.00 96.19 200 VAL A CA 1
ATOM 1454 C C . VAL A 1 200 ? 6.851 -9.042 -5.901 1.00 96.19 200 VAL A C 1
ATOM 1456 O O . VAL A 1 200 ? 7.290 -9.536 -4.864 1.00 96.19 200 VAL A O 1
ATOM 1459 N N . GLN A 1 201 ? 6.527 -9.780 -6.970 1.00 93.31 201 GLN A N 1
ATOM 1460 C CA . GLN A 1 201 ? 6.604 -11.249 -6.979 1.00 93.31 201 GLN A CA 1
ATOM 1461 C C . GLN A 1 201 ? 8.016 -11.816 -6.711 1.00 93.31 201 GLN A C 1
ATOM 1463 O O . GLN A 1 201 ? 8.149 -12.999 -6.415 1.00 93.31 201 GLN A O 1
ATOM 1468 N N . ALA A 1 202 ? 9.079 -11.007 -6.817 1.00 93.19 202 ALA A N 1
ATOM 1469 C CA . ALA A 1 202 ? 10.446 -11.423 -6.488 1.00 93.19 202 ALA A CA 1
ATOM 1470 C C . ALA A 1 202 ? 10.758 -11.318 -4.984 1.00 93.19 202 ALA A C 1
ATOM 1472 O O . ALA A 1 202 ? 11.707 -11.933 -4.501 1.00 93.19 202 ALA A O 1
ATOM 1473 N N . TYR A 1 203 ? 9.958 -10.551 -4.237 1.00 93.94 203 TYR A N 1
ATOM 1474 C CA . TYR A 1 203 ? 10.213 -10.206 -2.835 1.00 93.94 203 TYR A CA 1
ATOM 1475 C C . TYR A 1 203 ? 9.159 -10.739 -1.876 1.00 93.94 203 TYR A C 1
ATOM 1477 O O . TYR A 1 203 ? 9.236 -10.465 -0.684 1.00 93.94 203 TYR A O 1
ATOM 1485 N N . THR A 1 204 ? 8.191 -11.506 -2.361 1.00 88.00 204 THR A N 1
ATOM 1486 C CA . THR A 1 204 ? 7.052 -12.014 -1.595 1.00 88.00 204 THR A CA 1
ATOM 1487 C C . THR A 1 204 ? 7.481 -12.712 -0.293 1.00 88.00 204 THR A C 1
ATOM 1489 O O . THR A 1 204 ? 7.064 -12.302 0.791 1.00 88.00 204 THR A O 1
ATOM 1492 N N . ASP A 1 205 ? 8.415 -13.668 -0.368 1.00 84.25 205 ASP A N 1
ATOM 1493 C CA . ASP A 1 205 ? 8.960 -14.367 0.809 1.00 84.25 205 ASP A CA 1
ATOM 1494 C C . ASP A 1 205 ? 9.682 -13.417 1.776 1.00 84.25 205 ASP A C 1
ATOM 1496 O O . ASP A 1 205 ? 9.555 -13.526 2.998 1.00 84.25 205 ASP A O 1
ATOM 1500 N N . TRP A 1 206 ? 10.433 -12.457 1.232 1.00 90.44 206 TRP A N 1
ATOM 1501 C CA . TRP A 1 206 ? 11.161 -11.468 2.020 1.00 90.44 206 TRP A CA 1
ATOM 1502 C C . TRP A 1 206 ? 10.205 -10.514 2.747 1.00 90.44 206 TRP A C 1
ATOM 1504 O O . TRP A 1 206 ? 10.356 -10.303 3.950 1.00 90.44 206 TRP A O 1
ATOM 1514 N N . ILE A 1 207 ? 9.178 -10.003 2.062 1.00 90.12 207 ILE A N 1
ATOM 1515 C CA . ILE A 1 207 ? 8.129 -9.151 2.638 1.00 90.12 207 ILE A CA 1
ATOM 1516 C C . ILE A 1 207 ? 7.448 -9.894 3.790 1.00 90.12 207 ILE A C 1
ATOM 1518 O O . ILE A 1 207 ? 7.336 -9.356 4.892 1.00 90.12 207 ILE A O 1
ATOM 1522 N N . CYS A 1 208 ? 7.050 -11.148 3.574 1.00 83.56 208 CYS A N 1
ATOM 1523 C CA . CYS A 1 208 ? 6.420 -11.972 4.603 1.00 83.56 208 CYS A CA 1
ATOM 1524 C C . CYS A 1 208 ? 7.351 -12.214 5.809 1.00 83.56 208 CYS A C 1
ATOM 1526 O O . CYS A 1 208 ? 6.908 -12.137 6.956 1.00 83.56 208 CYS A O 1
ATOM 1528 N N . ALA A 1 209 ? 8.658 -12.395 5.586 1.00 83.00 209 ALA A N 1
ATOM 1529 C CA . ALA A 1 209 ? 9.642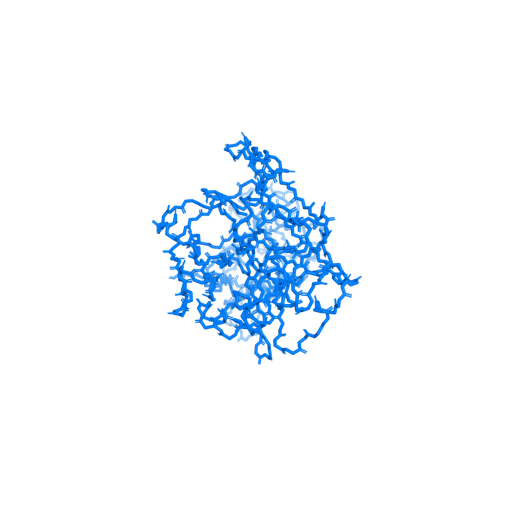 -12.507 6.665 1.00 83.00 209 ALA A CA 1
ATOM 1530 C C . ALA A 1 209 ? 9.866 -11.194 7.443 1.00 83.00 209 ALA A C 1
ATOM 1532 O O . ALA A 1 209 ? 10.150 -11.240 8.637 1.00 83.00 209 ALA A O 1
ATOM 1533 N N . LYS A 1 210 ? 9.754 -10.023 6.801 1.00 86.56 210 LYS A N 1
ATOM 1534 C CA . LYS A 1 210 ? 9.919 -8.703 7.453 1.00 86.56 210 LYS A CA 1
ATOM 1535 C C . LYS A 1 210 ? 8.675 -8.189 8.167 1.00 86.56 210 LYS A C 1
ATOM 1537 O O . LYS A 1 210 ? 8.755 -7.213 8.908 1.00 86.56 210 LYS A O 1
ATOM 1542 N N . THR A 1 211 ? 7.545 -8.840 7.946 1.00 83.06 211 THR A N 1
ATOM 1543 C CA . THR A 1 211 ? 6.241 -8.467 8.502 1.00 83.06 211 THR A CA 1
ATOM 1544 C C . THR A 1 211 ? 5.754 -9.465 9.550 1.00 83.06 211 THR A C 1
ATOM 1546 O O . THR A 1 211 ? 4.592 -9.415 9.934 1.00 83.06 211 THR A O 1
ATOM 1549 N N . ASP A 1 212 ? 6.616 -10.392 9.991 1.00 72.00 212 ASP A N 1
ATOM 1550 C CA . ASP A 1 212 ? 6.280 -11.469 10.932 1.00 72.00 212 ASP A CA 1
ATOM 1551 C C . ASP A 1 212 ? 5.028 -12.273 10.511 1.00 72.00 212 ASP A C 1
ATOM 1553 O O . ASP A 1 212 ? 4.279 -12.777 11.345 1.00 72.00 212 ASP A O 1
ATOM 1557 N N . GLY A 1 213 ? 4.784 -12.393 9.199 1.00 63.38 213 GLY A N 1
ATOM 1558 C CA . GLY A 1 213 ? 3.612 -13.080 8.652 1.00 63.38 213 GLY A CA 1
ATOM 1559 C C . GLY A 1 213 ? 2.307 -12.276 8.671 1.00 63.38 213 GLY A C 1
ATOM 1560 O O . GLY A 1 213 ? 1.273 -12.829 8.311 1.00 63.38 213 GLY A O 1
ATOM 1561 N N . ALA A 1 214 ? 2.323 -10.978 9.001 1.00 67.00 214 ALA A N 1
ATOM 1562 C CA . ALA A 1 214 ? 1.127 -10.118 8.987 1.00 67.00 214 ALA A CA 1
ATOM 1563 C C . ALA A 1 214 ? 0.447 -9.998 7.603 1.00 67.00 214 ALA A C 1
ATOM 1565 O O . ALA A 1 214 ? -0.660 -9.478 7.490 1.00 67.00 214 ALA A O 1
ATOM 1566 N N . VAL A 1 215 ? 1.114 -10.468 6.549 1.00 67.44 215 VAL A N 1
ATOM 1567 C CA . VAL A 1 215 ? 0.638 -10.514 5.158 1.00 67.44 215 VAL A CA 1
ATOM 1568 C C . VAL A 1 215 ? 0.664 -11.939 4.576 1.00 67.44 215 VAL A C 1
ATOM 1570 O O . VAL A 1 215 ? 0.838 -12.122 3.373 1.00 67.44 215 VAL A O 1
ATOM 1573 N N . TRP A 1 216 ? 0.519 -12.957 5.435 1.00 56.28 216 TRP A N 1
ATOM 1574 C CA . TRP A 1 216 ? 0.558 -14.383 5.087 1.00 56.28 216 TRP A CA 1
ATOM 1575 C C . TRP A 1 216 ? -0.703 -15.127 5.560 1.00 56.28 216 TRP A C 1
ATOM 1577 O O . TRP A 1 216 ? -1.033 -15.097 6.744 1.00 56.28 216 TRP A O 1
ATOM 1587 N N . ASP A 1 217 ? -1.374 -15.861 4.662 1.00 54.66 217 ASP A N 1
ATOM 1588 C CA . ASP A 1 217 ? -2.610 -16.614 4.963 1.00 54.66 217 ASP A CA 1
ATOM 1589 C C . ASP A 1 217 ? -2.407 -18.129 5.184 1.00 54.66 217 ASP A C 1
ATOM 1591 O O . ASP A 1 217 ? -3.369 -18.878 5.365 1.00 54.66 217 ASP A O 1
ATOM 1595 N N . GLY A 1 218 ? -1.159 -18.609 5.175 1.00 44.06 218 GLY A N 1
ATOM 1596 C CA . GLY A 1 218 ? -0.841 -20.035 5.310 1.00 44.06 218 GLY A CA 1
ATOM 1597 C C . GLY A 1 218 ? -0.675 -20.798 3.991 1.00 44.06 218 GLY A C 1
ATOM 1598 O O . GLY A 1 218 ? -0.217 -21.942 4.038 1.00 44.06 218 GLY A O 1
ATOM 1599 N N . ALA A 1 219 ? -0.998 -20.205 2.835 1.00 42.62 219 ALA A N 1
ATOM 1600 C CA . ALA A 1 219 ? -0.870 -20.841 1.515 1.00 42.62 219 ALA A CA 1
ATOM 1601 C C . ALA A 1 219 ? -0.182 -19.962 0.452 1.00 42.62 219 ALA A C 1
ATOM 1603 O O . ALA A 1 219 ? 0.425 -20.497 -0.476 1.00 42.62 219 ALA A O 1
ATOM 1604 N N . SER A 1 220 ? -0.260 -18.639 0.584 1.00 49.81 220 SER A N 1
ATOM 1605 C CA . SER A 1 220 ? 0.393 -17.640 -0.275 1.00 49.81 220 SER A CA 1
ATOM 1606 C C . SER A 1 220 ? 0.582 -16.339 0.517 1.00 49.81 220 SER A C 1
ATOM 1608 O O . SER A 1 220 ? -0.109 -16.137 1.517 1.00 49.81 220 SER A O 1
ATOM 1610 N N . CYS A 1 221 ? 1.457 -15.416 0.092 1.00 47.94 221 CYS A N 1
ATOM 1611 C CA . CYS A 1 221 ? 1.457 -14.057 0.666 1.00 47.94 221 CYS A CA 1
ATOM 1612 C C . CYS A 1 221 ? 0.275 -13.271 0.080 1.00 47.94 221 CYS A C 1
ATOM 1614 O O . CYS A 1 221 ? 0.446 -12.262 -0.605 1.00 47.94 221 CYS A O 1
ATOM 1616 N N . LYS A 1 222 ? -0.942 -13.773 0.277 1.00 44.09 222 LYS A N 1
ATOM 1617 C CA . LYS A 1 222 ? -2.130 -12.953 0.132 1.00 44.09 222 LYS A CA 1
ATOM 1618 C C . LYS A 1 222 ? -2.164 -12.041 1.334 1.00 44.09 222 LYS A C 1
ATOM 1620 O O . LYS A 1 222 ? -2.023 -12.498 2.469 1.00 44.09 222 LYS A O 1
ATOM 1625 N N . LEU A 1 223 ? -2.346 -10.755 1.062 1.00 44.62 223 LEU A N 1
ATOM 1626 C CA . LEU A 1 223 ? -2.668 -9.814 2.114 1.00 44.62 223 LEU A CA 1
ATOM 1627 C C . LEU A 1 223 ? -3.891 -10.391 2.810 1.00 44.62 223 LEU A C 1
ATOM 1629 O O . LEU A 1 223 ? -4.842 -10.827 2.153 1.00 44.62 223 LEU A O 1
ATOM 1633 N N . LEU A 1 224 ? -3.825 -10.480 4.135 1.00 41.69 224 LEU A N 1
ATOM 1634 C CA . LEU A 1 224 ? -5.017 -10.755 4.902 1.00 41.69 224 LEU A CA 1
ATOM 1635 C C . LEU A 1 224 ? -5.945 -9.588 4.583 1.00 41.69 224 LEU A C 1
ATOM 1637 O O . LEU A 1 224 ? -5.771 -8.480 5.091 1.00 41.69 224 LEU A O 1
ATOM 1641 N N . ASN A 1 225 ? -6.886 -9.832 3.670 1.00 37.28 225 ASN A N 1
ATOM 1642 C CA . ASN A 1 225 ? -8.070 -9.015 3.505 1.00 37.28 225 ASN A CA 1
ATOM 1643 C C . ASN A 1 225 ? -8.531 -8.733 4.939 1.00 37.28 225 ASN A C 1
ATOM 1645 O O . ASN A 1 225 ? -8.650 -9.710 5.689 1.00 37.28 225 ASN A O 1
ATOM 1649 N N . PRO A 1 226 ? -8.689 -7.476 5.389 1.00 36.88 226 PRO A N 1
ATOM 1650 C CA . PRO A 1 226 ? -9.055 -7.207 6.766 1.00 36.88 226 PRO A CA 1
ATOM 1651 C C . PRO A 1 226 ? -10.510 -7.637 6.977 1.00 36.88 226 PRO A C 1
ATOM 1653 O O . PRO A 1 226 ? -11.423 -6.829 7.085 1.00 36.88 226 PRO A O 1
ATOM 1656 N N . ILE A 1 227 ? -10.738 -8.941 7.087 1.00 35.88 227 ILE A N 1
ATOM 1657 C CA . ILE A 1 227 ? -11.596 -9.457 8.128 1.00 35.88 227 ILE A CA 1
ATOM 1658 C C . ILE A 1 227 ? -10.715 -9.370 9.371 1.00 35.88 227 ILE A C 1
ATOM 1660 O O . ILE A 1 227 ? -9.876 -10.229 9.612 1.00 35.88 227 ILE A O 1
ATOM 1664 N N . CYS A 1 228 ? -10.844 -8.243 10.067 1.00 35.84 228 CYS A N 1
ATOM 1665 C CA . CYS A 1 228 ? -10.215 -7.907 11.337 1.00 35.84 228 CYS A CA 1
ATOM 1666 C C . CYS A 1 228 ? -9.901 -9.128 12.220 1.00 35.84 228 CYS A C 1
ATOM 1668 O O . CYS A 1 228 ? -10.806 -9.545 12.926 1.00 35.84 228 CYS A O 1
ATOM 1670 N N . LEU A 1 229 ? -8.671 -9.655 12.233 1.00 34.97 229 LEU A N 1
ATOM 1671 C CA . LEU A 1 229 ? -8.133 -10.571 13.256 1.00 34.97 229 LEU A CA 1
ATOM 1672 C C . LEU A 1 229 ? -6.588 -10.511 13.146 1.00 34.97 229 LEU A C 1
ATOM 1674 O O . LEU A 1 229 ? -6.063 -10.728 12.063 1.00 34.97 229 LEU A O 1
ATOM 1678 N N . ASP A 1 230 ? -5.791 -10.155 14.152 1.00 33.84 230 ASP A N 1
ATOM 1679 C CA . ASP A 1 230 ? -6.026 -10.316 15.582 1.00 33.84 230 ASP A CA 1
ATOM 1680 C C . ASP A 1 230 ? -6.325 -9.013 16.341 1.00 33.84 230 ASP A C 1
ATOM 1682 O O . ASP A 1 230 ? -5.806 -7.938 16.018 1.00 33.84 230 ASP A O 1
ATOM 1686 N N . PRO A 1 231 ? -7.179 -9.103 17.372 1.00 41.25 231 PRO A N 1
ATOM 1687 C CA . PRO A 1 231 ? -7.579 -7.967 18.170 1.00 41.25 231 PRO A CA 1
ATOM 1688 C C . PRO A 1 231 ? -6.416 -7.525 19.073 1.00 41.25 231 PRO A C 1
ATOM 1690 O O . PRO A 1 231 ? -5.566 -8.316 19.488 1.00 41.25 231 PRO A O 1
ATOM 1693 N N . ALA A 1 232 ? -6.444 -6.251 19.473 1.00 42.78 232 ALA A N 1
ATOM 1694 C CA . ALA A 1 232 ? -5.989 -5.867 20.810 1.00 42.78 232 ALA A CA 1
ATOM 1695 C C . ALA A 1 232 ? -6.389 -6.975 21.807 1.00 42.78 232 ALA A C 1
ATOM 1697 O O . ALA A 1 232 ? -7.477 -7.518 21.611 1.00 42.78 232 ALA A O 1
ATOM 1698 N N . PRO A 1 233 ? -5.546 -7.328 22.804 1.00 45.81 233 PRO A N 1
ATOM 1699 C CA . PRO A 1 233 ? -5.700 -8.532 23.638 1.00 45.81 233 PRO A CA 1
ATOM 1700 C C . PRO A 1 233 ? -7.173 -8.854 23.828 1.00 45.81 233 PRO A C 1
ATOM 1702 O O . PRO A 1 233 ? -7.849 -7.976 24.365 1.00 45.81 233 PRO A O 1
ATOM 1705 N N . GLU A 1 234 ? -7.630 -9.990 23.261 1.00 53.50 234 GLU A N 1
ATOM 1706 C CA . GLU A 1 234 ? -9.047 -10.299 22.994 1.00 53.50 234 GLU A CA 1
ATOM 1707 C C . GLU A 1 234 ? -9.944 -9.483 23.916 1.00 53.50 234 GLU A C 1
ATOM 1709 O O . GLU A 1 234 ? -9.953 -9.731 25.126 1.00 53.50 234 GLU A O 1
ATOM 1714 N N . LEU A 1 235 ? -10.601 -8.444 23.379 1.00 65.31 235 LEU A N 1
ATOM 1715 C CA . LEU A 1 235 ? -11.520 -7.625 24.162 1.00 65.31 235 LEU A CA 1
ATOM 1716 C C . LEU A 1 235 ? -12.665 -8.543 24.581 1.00 65.31 235 LEU A C 1
ATOM 1718 O O . LEU A 1 235 ? -13.657 -8.706 23.882 1.00 65.31 235 LEU A O 1
ATOM 1722 N N . GLN A 1 236 ? -12.476 -9.212 25.706 1.00 84.56 236 GLN A N 1
ATOM 1723 C CA . GLN A 1 236 ? -13.445 -10.093 26.304 1.00 84.56 236 GLN A CA 1
ATOM 1724 C C . GLN A 1 236 ? -14.264 -9.256 27.263 1.00 84.56 236 GLN A C 1
ATOM 1726 O O . GLN A 1 236 ? -13.733 -8.494 28.079 1.00 84.56 236 GLN A O 1
ATOM 1731 N N . TYR A 1 237 ? -15.571 -9.431 27.177 1.00 90.56 237 TYR A N 1
ATOM 1732 C CA . TYR A 1 237 ? -16.493 -8.885 28.151 1.00 90.56 237 TYR A CA 1
ATOM 1733 C C . TYR A 1 237 ? -17.096 -10.029 28.941 1.00 90.56 237 TYR A C 1
ATOM 1735 O O . TYR A 1 237 ? -17.226 -11.161 28.463 1.00 90.56 237 TYR A O 1
ATOM 1743 N N . TRP A 1 238 ? -17.424 -9.753 30.194 1.00 93.50 238 TRP A N 1
ATOM 1744 C CA . TRP A 1 238 ? -18.131 -10.720 31.002 1.00 93.50 238 TRP A CA 1
ATOM 1745 C C . TRP A 1 238 ? -19.549 -10.868 30.446 1.00 93.50 238 TRP A C 1
ATOM 1747 O O . TRP A 1 238 ? -20.226 -9.894 30.109 1.00 93.50 238 TRP A O 1
ATOM 1757 N N . VAL A 1 239 ? -20.008 -12.107 30.351 1.00 94.44 239 VAL A N 1
ATOM 1758 C CA . VAL A 1 239 ? -21.424 -12.426 30.199 1.00 94.44 239 VAL A CA 1
ATOM 1759 C C . VAL A 1 239 ? -21.895 -13.046 31.495 1.00 94.44 239 VAL A C 1
ATOM 1761 O O . VAL A 1 239 ? -21.241 -13.926 32.051 1.00 94.44 239 VAL A O 1
ATOM 1764 N N . GLU A 1 240 ? -23.031 -12.583 31.993 1.00 94.06 240 GLU A N 1
ATOM 1765 C CA . GLU A 1 240 ? -23.601 -13.037 33.257 1.00 94.06 240 GLU A CA 1
ATOM 1766 C C . GLU A 1 240 ? -25.022 -13.518 33.026 1.00 94.06 240 GLU A C 1
ATOM 1768 O O . GLU A 1 240 ? -25.733 -13.058 32.131 1.00 94.06 240 GLU A O 1
ATOM 1773 N N . CYS A 1 241 ? -25.471 -14.449 33.853 1.00 92.12 241 CYS A N 1
ATOM 1774 C CA . CYS A 1 241 ? -26.824 -14.936 33.773 1.00 92.12 241 CYS A CA 1
ATOM 1775 C C . CYS A 1 241 ? -27.806 -13.789 34.019 1.00 92.12 241 CYS A C 1
ATOM 1777 O O . CYS A 1 241 ? -27.782 -13.147 35.075 1.00 92.12 241 CYS A O 1
ATOM 1779 N N . GLY A 1 242 ? -28.749 -13.580 33.095 1.00 88.81 242 GLY A N 1
ATOM 1780 C CA . GLY A 1 242 ? -29.726 -12.491 33.196 1.00 88.81 242 GLY A CA 1
ATOM 1781 C C . GLY A 1 242 ? -30.592 -12.551 34.461 1.00 88.81 242 GLY A C 1
ATOM 1782 O O . GLY A 1 242 ? -31.235 -11.564 34.836 1.00 88.81 242 GLY A O 1
ATOM 1783 N N . ARG A 1 243 ? -30.573 -13.688 35.169 1.00 86.50 243 ARG A N 1
ATOM 1784 C CA . ARG A 1 243 ? -30.919 -13.780 36.585 1.00 86.50 243 ARG A CA 1
ATOM 1785 C C . ARG A 1 243 ? -29.958 -14.706 37.327 1.00 86.50 243 ARG A C 1
ATOM 1787 O O . ARG A 1 243 ? -29.836 -15.883 36.994 1.00 86.50 243 ARG A O 1
ATOM 1794 N N . ARG A 1 244 ? -29.408 -14.217 38.442 1.00 86.19 244 ARG A N 1
ATOM 1795 C CA . ARG A 1 244 ? -28.514 -14.980 39.328 1.00 86.19 244 ARG A CA 1
ATOM 1796 C C . ARG A 1 244 ? -28.991 -16.425 39.548 1.00 86.19 244 ARG A C 1
ATOM 1798 O O . ARG A 1 244 ? -30.125 -16.650 39.992 1.00 86.19 244 ARG A O 1
ATOM 1805 N N . ASN A 1 245 ? -28.094 -17.382 39.309 1.00 81.31 245 ASN A N 1
ATOM 1806 C CA . ASN A 1 245 ? -28.285 -18.826 39.512 1.00 81.31 245 ASN A CA 1
ATOM 1807 C C . ASN A 1 245 ? -29.410 -19.473 38.674 1.00 81.31 245 ASN A C 1
ATOM 1809 O O . ASN A 1 245 ? -30.026 -20.441 39.129 1.00 81.31 245 ASN A O 1
ATOM 1813 N N . ARG A 1 246 ? -29.744 -18.940 37.492 1.00 86.44 246 ARG A N 1
ATOM 1814 C CA . ARG A 1 246 ? -30.749 -19.551 36.594 1.00 86.44 246 ARG A CA 1
ATOM 1815 C C . ARG A 1 246 ? -30.168 -20.265 35.379 1.00 86.44 246 ARG A C 1
ATOM 1817 O O . ARG A 1 246 ? -30.851 -21.130 34.841 1.00 86.44 246 ARG A O 1
ATOM 1824 N N . CYS A 1 247 ? -28.942 -19.937 35.000 1.00 85.50 247 CYS A N 1
ATOM 1825 C CA . CYS A 1 247 ? -28.204 -20.574 33.921 1.00 85.50 247 CYS A CA 1
ATOM 1826 C C . CYS A 1 247 ? -27.543 -21.843 34.476 1.00 85.50 247 CYS A C 1
ATOM 1828 O O . CYS A 1 247 ? -26.903 -21.807 35.530 1.00 85.50 247 CYS A O 1
ATOM 1830 N N . ASN A 1 248 ? -27.750 -22.987 33.822 1.00 70.69 248 ASN A N 1
ATOM 1831 C CA . ASN A 1 248 ? -27.234 -24.273 34.293 1.00 70.69 248 ASN A CA 1
ATOM 1832 C C . ASN A 1 248 ? -25.801 -24.490 33.784 1.00 70.69 248 ASN A C 1
ATOM 1834 O O . ASN A 1 248 ? -25.580 -24.462 32.582 1.00 70.69 248 ASN A O 1
ATOM 1838 N N . GLY A 1 249 ? -24.856 -24.792 34.679 1.00 64.62 249 GLY A N 1
ATOM 1839 C CA . GLY A 1 249 ? -23.544 -25.348 34.309 1.00 64.62 249 GLY A CA 1
ATOM 1840 C C . GLY A 1 249 ? -22.354 -24.380 34.268 1.00 64.62 249 GLY A C 1
ATOM 1841 O O . GLY A 1 249 ? -21.231 -24.860 34.356 1.00 64.62 249 GLY A O 1
ATOM 1842 N N . GLU A 1 250 ? -22.564 -23.059 34.235 1.00 58.66 250 GLU A N 1
ATOM 1843 C CA . GLU A 1 250 ? -21.473 -22.080 34.014 1.00 58.66 250 GLU A CA 1
ATOM 1844 C C . GLU A 1 250 ? -21.141 -21.176 35.220 1.00 58.66 250 GLU A C 1
ATOM 1846 O O . GLU A 1 250 ? -20.502 -20.145 35.082 1.00 58.66 250 GLU A O 1
ATOM 1851 N N . GLY A 1 251 ? -21.564 -21.525 36.440 1.00 62.31 251 GLY A N 1
ATOM 1852 C CA . GLY A 1 251 ? -21.149 -20.782 37.645 1.00 62.31 251 GLY A CA 1
ATOM 1853 C C . GLY A 1 251 ? -21.668 -19.337 37.765 1.00 62.31 251 GLY A C 1
ATOM 1854 O O . GLY A 1 251 ? -21.270 -18.644 38.696 1.00 62.31 251 GLY A O 1
ATOM 1855 N N . GLY A 1 252 ? -22.579 -18.908 36.886 1.00 74.88 252 GLY A N 1
ATOM 1856 C CA . GLY A 1 252 ? -23.150 -17.556 36.854 1.00 74.88 252 GLY A CA 1
ATOM 1857 C C . GLY A 1 252 ? -22.826 -16.833 35.552 1.00 74.88 252 GLY A C 1
ATOM 1858 O O . GLY A 1 252 ? -23.731 -16.302 34.923 1.00 74.88 252 GLY A O 1
ATOM 1859 N N . GLY A 1 253 ? -21.595 -16.953 35.061 1.00 87.94 253 GLY A N 1
ATOM 1860 C CA . GLY A 1 253 ? -21.133 -16.243 33.877 1.00 87.94 253 GLY A CA 1
ATOM 1861 C C . GLY A 1 253 ? -19.742 -16.681 33.437 1.00 87.94 253 GLY A C 1
ATOM 1862 O O . GLY A 1 253 ? -19.093 -17.493 34.103 1.00 87.94 253 GLY A O 1
ATOM 1863 N N . LYS A 1 254 ? -19.273 -16.130 32.322 1.00 91.88 254 LYS A N 1
ATOM 1864 C CA . LYS A 1 254 ? -17.949 -16.407 31.755 1.00 91.88 254 LYS A CA 1
ATOM 1865 C C . LYS A 1 254 ? -17.408 -15.178 31.033 1.00 91.88 254 LYS A C 1
ATOM 1867 O O . LYS A 1 254 ? -18.164 -14.277 30.684 1.00 91.88 254 LYS A O 1
ATOM 1872 N N . TRP A 1 255 ? -16.105 -15.166 30.784 1.00 91.44 255 TRP A N 1
ATOM 1873 C CA . TRP A 1 255 ? -15.546 -14.283 29.768 1.00 91.44 255 TRP A CA 1
ATOM 1874 C C . TRP A 1 255 ? -15.982 -14.780 28.392 1.00 91.44 255 TRP A C 1
ATOM 1876 O O . TRP A 1 255 ? -15.927 -15.986 28.137 1.00 91.44 255 TRP A O 1
ATOM 1886 N N . ALA A 1 256 ? -16.452 -13.863 27.556 1.00 89.50 256 ALA A N 1
ATOM 1887 C CA . ALA A 1 256 ? -16.862 -14.141 26.191 1.00 89.50 256 ALA A CA 1
ATOM 1888 C C . ALA A 1 256 ? -16.171 -13.167 25.239 1.00 89.50 256 ALA A C 1
ATOM 1890 O O . ALA A 1 256 ? -16.049 -11.973 25.534 1.00 89.50 256 ALA A O 1
ATOM 1891 N N . ASP A 1 257 ? -15.740 -13.686 24.095 1.00 87.19 257 ASP A N 1
ATOM 1892 C CA . ASP A 1 257 ? -15.197 -12.860 23.020 1.00 87.19 257 ASP A CA 1
ATOM 1893 C C . ASP A 1 257 ? -16.292 -11.945 22.444 1.00 87.19 257 ASP A C 1
ATOM 1895 O O . ASP A 1 257 ? -17.442 -12.366 22.315 1.00 87.19 257 ASP A O 1
ATOM 1899 N N . THR A 1 258 ? -15.958 -10.702 22.073 1.00 82.62 258 THR A N 1
ATOM 1900 C CA . THR A 1 258 ? -16.943 -9.727 21.548 1.00 82.62 258 THR A CA 1
ATOM 1901 C C . THR A 1 258 ? -17.747 -10.211 20.337 1.00 82.62 258 THR A C 1
ATOM 1903 O O . THR A 1 258 ? -18.839 -9.679 20.093 1.00 82.62 258 THR A O 1
ATOM 1906 N N . SER A 1 259 ? -17.246 -11.202 19.590 1.00 79.62 259 SER A N 1
ATOM 1907 C CA . SER A 1 259 ? -17.940 -11.830 18.462 1.00 79.62 259 SER A CA 1
ATOM 1908 C C . SER A 1 259 ? -18.942 -12.917 18.869 1.00 79.62 259 SER A C 1
ATOM 1910 O O . SER A 1 259 ? -19.820 -13.252 18.065 1.00 79.62 259 SER A O 1
ATOM 1912 N N . GLU A 1 260 ? -18.873 -13.445 20.100 1.00 89.38 260 GLU A N 1
ATOM 1913 C CA . GLU A 1 260 ? -19.877 -14.380 20.610 1.00 89.38 260 GLU A CA 1
ATOM 1914 C C . GLU A 1 260 ? -21.270 -13.737 20.615 1.00 89.38 260 GLU A C 1
ATOM 1916 O O . GLU A 1 260 ? -21.444 -12.521 20.699 1.00 89.38 260 GLU A O 1
ATOM 1921 N N . LEU A 1 261 ? -22.304 -14.570 20.512 1.00 92.25 261 LEU A N 1
ATOM 1922 C CA . LEU A 1 261 ? -23.680 -14.103 20.430 1.00 92.25 261 LEU A CA 1
ATOM 1923 C C . LEU A 1 261 ? -24.412 -14.401 21.733 1.00 92.25 261 LEU A C 1
ATOM 1925 O O . LEU A 1 261 ? -24.672 -15.560 22.048 1.00 92.25 261 LEU A O 1
ATOM 1929 N N . HIS A 1 262 ? -24.792 -13.341 22.441 1.00 94.88 262 HIS A N 1
ATOM 1930 C CA . HIS A 1 262 ? -25.499 -13.415 23.721 1.00 94.88 262 HIS A CA 1
ATOM 1931 C C . HIS A 1 262 ? -26.727 -12.504 23.728 1.00 94.88 262 HIS A C 1
ATOM 1933 O O . HIS A 1 262 ? -26.963 -11.713 22.808 1.00 94.88 262 HIS A O 1
ATOM 1939 N N . GLU A 1 263 ? -27.552 -12.648 24.756 1.00 95.00 263 GLU A N 1
ATOM 1940 C CA . GLU A 1 263 ? -28.807 -11.917 24.887 1.00 95.00 263 GLU A CA 1
ATOM 1941 C C . GLU A 1 263 ? -28.572 -10.491 25.420 1.00 95.00 263 GLU A C 1
ATOM 1943 O O . GLU A 1 263 ? -27.595 -10.218 26.121 1.00 95.00 263 GLU A O 1
ATOM 1948 N N . VAL A 1 264 ? -29.472 -9.551 25.117 1.00 94.75 264 VAL A N 1
ATOM 1949 C CA . VAL A 1 264 ? -29.302 -8.144 25.527 1.00 94.75 264 VAL A CA 1
ATOM 1950 C C . VAL A 1 264 ? -30.232 -7.781 26.682 1.00 94.75 264 VAL A C 1
ATOM 1952 O O . VAL A 1 264 ? -31.452 -7.977 26.637 1.00 94.75 264 VAL A O 1
ATOM 1955 N N . ARG A 1 265 ? -29.657 -7.191 27.731 1.00 93.69 265 ARG A N 1
ATOM 1956 C CA . ARG A 1 265 ? -30.393 -6.530 28.810 1.00 93.69 265 ARG A CA 1
ATOM 1957 C C . ARG A 1 265 ? -29.726 -5.204 29.133 1.00 93.69 265 ARG A C 1
ATOM 1959 O O . ARG A 1 265 ? -28.540 -5.163 29.440 1.00 93.69 265 ARG A O 1
ATOM 1966 N N . CYS A 1 266 ? -30.514 -4.141 29.099 1.00 94.56 266 CYS A N 1
ATOM 1967 C CA . CYS A 1 266 ? -30.025 -2.797 29.348 1.00 94.56 266 CYS A CA 1
ATOM 1968 C C . CYS A 1 266 ? -30.361 -2.361 30.771 1.00 94.56 266 CYS A C 1
ATOM 1970 O O . CYS A 1 266 ? -31.462 -2.630 31.265 1.00 94.56 266 CYS A O 1
ATOM 1972 N N . CYS A 1 267 ? -29.428 -1.649 31.391 1.00 93.75 267 CYS A N 1
ATOM 1973 C CA . CYS A 1 267 ? -29.566 -0.985 32.675 1.00 93.75 267 CYS A CA 1
ATOM 1974 C C . CYS A 1 267 ? -29.397 0.532 32.514 1.00 93.75 267 CYS A C 1
ATOM 1976 O O . CYS A 1 267 ? -28.746 1.017 31.591 1.00 93.75 267 CYS A O 1
ATOM 1978 N N . SER A 1 268 ? -30.004 1.298 33.408 1.00 93.25 268 SER A N 1
ATOM 1979 C CA . SER A 1 268 ? -29.887 2.750 33.465 1.00 93.25 268 SER A CA 1
ATOM 1980 C C . SER A 1 268 ? -29.918 3.206 34.914 1.00 93.25 268 SER A C 1
ATOM 1982 O O . SER A 1 268 ? -30.632 2.618 35.726 1.00 93.25 268 SER A O 1
ATOM 1984 N N . ASP A 1 269 ? -29.185 4.275 35.205 1.00 92.19 269 ASP A N 1
ATOM 1985 C CA . ASP A 1 269 ? -29.157 4.937 36.514 1.00 92.19 269 ASP A CA 1
ATOM 1986 C C . ASP A 1 269 ? -30.290 5.974 36.659 1.00 92.19 269 ASP A C 1
ATOM 1988 O O . ASP A 1 269 ? -30.409 6.665 37.671 1.00 92.19 269 ASP A O 1
ATOM 1992 N N . VAL A 1 270 ? -31.134 6.112 35.629 1.00 91.38 270 VAL A N 1
ATOM 1993 C CA . VAL A 1 270 ? -32.308 6.987 35.622 1.00 91.38 270 VAL A CA 1
ATOM 1994 C C . VAL A 1 270 ? -33.550 6.238 35.148 1.00 91.38 270 VAL A C 1
ATOM 1996 O O . VAL A 1 270 ? -33.491 5.225 34.453 1.00 91.38 270 VAL A O 1
ATOM 1999 N N . ASN A 1 271 ? -34.721 6.761 35.510 1.00 90.81 271 ASN A N 1
ATOM 2000 C CA . ASN A 1 271 ? -35.991 6.177 35.101 1.00 90.81 271 ASN A CA 1
ATOM 2001 C C . ASN A 1 271 ? -36.286 6.450 33.618 1.00 90.81 271 ASN A C 1
ATOM 2003 O O . ASN A 1 271 ? -36.782 7.522 33.263 1.00 90.81 271 ASN A O 1
ATOM 2007 N N . LEU A 1 272 ? -36.014 5.462 32.769 1.00 90.12 272 LEU A N 1
ATOM 2008 C CA . LEU A 1 272 ? -36.348 5.482 31.347 1.00 90.12 272 LEU A CA 1
ATOM 2009 C C . LEU A 1 272 ? -37.692 4.800 31.073 1.00 90.12 272 LEU A C 1
ATOM 2011 O O . LEU A 1 272 ? -38.087 3.839 31.739 1.00 90.12 272 LEU A O 1
ATOM 2015 N N . GLN A 1 273 ? -38.401 5.271 30.047 1.00 87.38 273 GLN A N 1
ATOM 2016 C CA . GLN A 1 273 ? -39.670 4.676 29.637 1.00 87.38 273 GLN A CA 1
ATOM 2017 C C . GLN A 1 273 ? -39.476 3.204 29.238 1.00 87.38 273 GLN A C 1
ATOM 2019 O O . GLN A 1 273 ? -38.652 2.883 28.390 1.00 87.38 273 GLN A O 1
ATOM 2024 N N . GLY A 1 274 ? -40.256 2.303 29.843 1.00 85.56 274 GLY A N 1
ATOM 2025 C CA . GLY A 1 274 ? -40.176 0.855 29.596 1.00 85.56 274 GLY A CA 1
ATOM 2026 C C . GLY A 1 274 ? -39.209 0.107 30.519 1.00 85.56 274 GLY A C 1
ATOM 2027 O O . GLY A 1 274 ? -39.348 -1.110 30.688 1.00 85.56 274 GLY A O 1
ATOM 2028 N N . PHE A 1 275 ? -38.317 0.824 31.204 1.00 89.94 275 PHE A N 1
ATOM 2029 C CA . PHE A 1 275 ? -37.411 0.252 32.190 1.00 89.94 275 PHE A CA 1
ATOM 2030 C C . PHE A 1 275 ? -38.104 0.107 33.542 1.00 89.94 275 PHE A C 1
ATOM 2032 O O . PHE A 1 275 ? -39.066 0.800 33.874 1.00 89.94 275 PHE A O 1
ATOM 2039 N N . SER A 1 276 ? -37.674 -0.877 34.323 1.00 86.88 276 SER A N 1
ATOM 2040 C CA . SER A 1 276 ? -38.269 -1.193 35.618 1.00 86.88 276 SER A CA 1
ATOM 2041 C C . SER A 1 276 ? -37.199 -1.255 36.689 1.00 86.88 276 SER A C 1
ATOM 2043 O O . SER A 1 276 ? -36.190 -1.933 36.527 1.00 86.88 276 SER A O 1
ATOM 2045 N N . ASN A 1 277 ? -37.464 -0.589 37.803 1.00 85.12 277 ASN A N 1
ATOM 2046 C CA . ASN A 1 277 ? -36.668 -0.667 39.017 1.00 85.12 277 ASN A CA 1
ATOM 2047 C C . ASN A 1 277 ? -37.433 -1.542 40.012 1.00 85.12 277 ASN A C 1
ATOM 2049 O O . ASN A 1 277 ? -38.600 -1.271 40.306 1.00 85.12 277 ASN A O 1
ATOM 2053 N N . SER A 1 278 ? -36.833 -2.655 40.440 1.00 68.50 278 SER A N 1
ATOM 2054 C CA . SER A 1 278 ? -37.533 -3.621 41.299 1.00 68.50 278 SER A CA 1
ATOM 2055 C C . SER A 1 278 ? -36.769 -4.069 42.541 1.00 68.50 278 SER A C 1
ATOM 2057 O O . SER A 1 278 ? -37.392 -4.598 43.464 1.00 68.50 278 SER A O 1
ATOM 2059 N N . ARG A 1 279 ? -35.441 -3.904 42.578 1.00 75.06 279 ARG A N 1
ATOM 2060 C CA . ARG A 1 279 ? -34.602 -4.439 43.665 1.00 75.06 279 ARG A CA 1
ATOM 2061 C C . ARG A 1 279 ? -33.470 -3.535 44.113 1.00 75.06 279 ARG A C 1
ATOM 2063 O O . ARG A 1 279 ? -33.159 -3.545 45.299 1.00 75.06 279 ARG A O 1
ATOM 2070 N N . CYS A 1 280 ? -32.868 -2.796 43.195 1.00 83.50 280 CYS A N 1
ATOM 2071 C CA . CYS A 1 280 ? -31.793 -1.867 43.500 1.00 83.50 280 CYS A CA 1
ATOM 2072 C C . CYS A 1 280 ? -32.326 -0.470 43.213 1.00 83.50 280 CYS A C 1
ATOM 2074 O O . CYS A 1 280 ? -32.746 -0.202 42.093 1.00 83.50 280 CYS A O 1
ATOM 2076 N N . ASN A 1 281 ? -32.372 0.376 44.246 1.00 78.06 281 ASN A N 1
ATOM 2077 C CA . ASN A 1 281 ? -33.087 1.655 44.202 1.00 78.06 281 ASN A CA 1
ATOM 2078 C C . ASN A 1 281 ? -32.587 2.596 43.102 1.00 78.06 281 ASN A C 1
ATOM 2080 O O . ASN A 1 281 ? -33.365 3.430 42.651 1.00 78.06 281 ASN A O 1
ATOM 2084 N N . ASP A 1 282 ? -31.358 2.403 42.634 1.00 86.12 282 ASP A N 1
ATOM 2085 C CA . ASP A 1 282 ? -30.702 3.285 41.673 1.00 86.12 282 ASP A CA 1
ATOM 2086 C C . ASP A 1 282 ? -30.471 2.616 40.307 1.00 86.12 282 ASP A C 1
ATOM 2088 O O . ASP A 1 282 ? -29.781 3.175 39.468 1.00 86.12 282 ASP A O 1
ATOM 2092 N N . VAL A 1 283 ? -31.053 1.431 40.062 1.00 90.56 283 VAL A N 1
ATOM 2093 C CA . VAL A 1 283 ? -30.876 0.693 38.799 1.00 90.56 283 VAL A CA 1
ATOM 2094 C C . VAL A 1 283 ? -32.229 0.333 38.193 1.00 90.56 283 VAL A C 1
ATOM 2096 O O . VAL A 1 283 ? -33.037 -0.401 38.772 1.00 90.56 283 VAL A O 1
ATOM 2099 N N . TRP A 1 284 ? -32.468 0.827 36.983 1.00 91.38 284 TRP A N 1
ATOM 2100 C CA . TRP A 1 284 ? -33.620 0.509 36.146 1.00 91.38 284 TRP A CA 1
ATOM 2101 C C . TRP A 1 284 ? -33.181 -0.420 35.021 1.00 91.38 284 TRP A C 1
ATOM 2103 O O . TRP A 1 284 ? -32.175 -0.150 34.380 1.00 91.38 284 TRP A O 1
ATOM 2113 N N . ALA A 1 285 ? -33.936 -1.483 34.730 1.00 91.56 285 ALA A N 1
ATOM 2114 C CA . ALA A 1 285 ? -33.571 -2.428 33.673 1.00 91.56 285 ALA A CA 1
ATOM 2115 C C . ALA A 1 285 ? -34.732 -2.840 32.762 1.00 91.56 285 ALA A C 1
ATOM 2117 O O . ALA A 1 285 ? -35.896 -2.884 33.182 1.00 91.56 285 ALA A O 1
ATOM 2118 N N . ALA A 1 286 ? -34.397 -3.192 31.521 1.00 90.81 286 ALA A N 1
ATOM 2119 C CA . ALA A 1 286 ? -35.305 -3.755 30.525 1.00 90.81 286 ALA A CA 1
ATOM 2120 C C . ALA A 1 286 ? -34.570 -4.724 29.584 1.00 90.81 286 ALA A C 1
ATOM 2122 O O . ALA A 1 286 ? -33.419 -4.494 29.220 1.00 90.81 286 ALA A O 1
ATOM 2123 N N . SER A 1 287 ? -35.253 -5.796 29.169 1.00 89.94 287 SER A N 1
ATOM 2124 C CA . SER A 1 287 ? -34.810 -6.641 28.044 1.00 89.94 287 SER A CA 1
ATOM 2125 C C . SER A 1 287 ? -35.606 -6.380 26.765 1.00 89.94 287 SER A C 1
ATOM 2127 O O . SER A 1 287 ? -35.093 -6.614 25.680 1.00 89.94 287 SER A O 1
ATOM 2129 N N . ASP A 1 288 ? -36.843 -5.888 26.881 1.00 89.50 288 ASP A N 1
ATOM 2130 C CA . ASP A 1 288 ? -37.625 -5.407 25.739 1.00 89.50 288 ASP A CA 1
ATOM 2131 C C . ASP A 1 288 ? -37.339 -3.918 25.537 1.00 89.50 288 ASP A C 1
ATOM 2133 O O . ASP A 1 288 ? -37.940 -3.051 26.179 1.00 89.50 288 ASP A O 1
ATOM 2137 N N . VAL A 1 289 ? -36.347 -3.641 24.697 1.00 88.12 289 VAL A N 1
ATOM 2138 C CA . VAL A 1 289 ? -35.852 -2.297 24.409 1.00 88.12 289 VAL A CA 1
ATOM 2139 C C . VAL A 1 289 ? -36.001 -2.088 22.912 1.00 88.12 289 VAL A C 1
ATOM 2141 O O . VAL A 1 289 ? -35.101 -2.391 22.134 1.00 88.12 289 VAL A O 1
ATOM 2144 N N . SER A 1 290 ? -37.184 -1.628 22.493 1.00 87.00 290 SER A N 1
ATOM 2145 C CA . SER A 1 290 ? -37.625 -1.632 21.085 1.00 87.00 290 SER A CA 1
ATOM 2146 C C . SER A 1 290 ? -37.653 -3.035 20.451 1.00 87.00 290 SER A C 1
ATOM 2148 O O . SER A 1 290 ? -37.396 -3.198 19.260 1.00 87.00 290 SER A O 1
ATOM 2150 N N . GLY A 1 291 ? -37.984 -4.051 21.253 1.00 88.94 291 GLY A N 1
ATOM 2151 C CA . GLY A 1 291 ? -37.970 -5.458 20.874 1.00 88.94 291 GLY A CA 1
ATOM 2152 C C . GLY A 1 291 ? -37.035 -6.293 21.748 1.00 88.94 291 GLY A C 1
ATOM 2153 O O . GLY A 1 291 ? -36.191 -5.774 22.480 1.00 88.94 291 GLY A O 1
ATOM 2154 N N . CYS A 1 292 ? -37.198 -7.613 21.651 1.00 91.94 292 CYS A N 1
ATOM 2155 C CA . CYS A 1 292 ? -36.313 -8.586 22.278 1.00 91.94 292 CYS A CA 1
ATOM 2156 C C . CYS A 1 292 ? -35.124 -8.873 21.367 1.00 91.94 292 CYS A C 1
ATOM 2158 O O . CYS A 1 292 ? -35.299 -9.355 20.247 1.00 91.94 292 CYS A O 1
ATOM 2160 N N . HIS A 1 293 ? -33.922 -8.598 21.862 1.00 93.25 293 HIS A N 1
ATOM 2161 C CA . HIS A 1 293 ? -32.694 -8.742 21.089 1.00 93.25 293 HIS A CA 1
ATOM 2162 C C . HIS A 1 293 ? -31.909 -9.951 21.571 1.00 93.25 293 HIS A C 1
ATOM 2164 O O . HIS A 1 293 ? -31.208 -9.879 22.580 1.00 93.25 293 HIS A O 1
ATOM 2170 N N . SER A 1 294 ? -32.055 -11.045 20.828 1.00 93.12 294 SER A N 1
ATOM 2171 C CA . SER A 1 294 ? -31.327 -12.286 21.052 1.00 93.12 294 SER A CA 1
ATOM 2172 C C . SER A 1 294 ? -30.127 -12.438 20.137 1.00 93.12 294 SER A C 1
ATOM 2174 O O . SER A 1 294 ? -30.115 -11.882 19.030 1.00 93.12 294 SER A O 1
ATOM 2176 N N . SER A 1 295 ? -29.148 -13.223 20.592 1.00 91.88 295 SER A N 1
ATOM 2177 C CA . SER A 1 295 ? -27.962 -13.611 19.821 1.00 91.88 295 SER A CA 1
ATOM 2178 C C . SER A 1 295 ? -27.267 -12.416 19.147 1.00 91.88 295 SER A C 1
ATOM 2180 O O . SER A 1 295 ? -27.167 -12.348 17.919 1.00 91.88 295 SER A O 1
ATOM 2182 N N . LYS A 1 296 ? -26.835 -11.433 19.943 1.00 93.25 296 LYS A N 1
ATOM 2183 C CA . LYS A 1 296 ? -26.122 -10.231 19.479 1.00 93.25 296 LYS A CA 1
ATOM 2184 C C . LYS A 1 296 ? -24.659 -10.266 19.902 1.00 93.25 296 LYS A C 1
ATOM 2186 O O . LYS A 1 296 ? -24.353 -10.729 20.997 1.00 93.25 296 LYS A O 1
ATOM 2191 N N . SER A 1 297 ? -23.786 -9.733 19.050 1.00 89.12 297 SER A N 1
ATOM 2192 C CA . SER A 1 297 ? -22.404 -9.423 19.420 1.00 89.12 297 SER A CA 1
ATOM 2193 C C . SER A 1 297 ? -22.359 -8.272 20.426 1.00 89.12 297 SER A C 1
ATOM 2195 O O . SER A 1 297 ? -23.335 -7.521 20.560 1.00 89.12 297 SER A O 1
ATOM 2197 N N . PHE A 1 298 ? -21.227 -8.107 21.111 1.00 89.19 298 PHE A N 1
ATOM 2198 C CA . PHE A 1 298 ? -21.068 -7.087 22.152 1.00 89.19 298 PHE A CA 1
ATOM 2199 C C . PHE A 1 298 ? -21.354 -5.666 21.636 1.00 89.19 298 PHE A C 1
ATOM 2201 O O . PHE A 1 298 ? -22.179 -4.952 22.205 1.00 89.19 298 PHE A O 1
ATOM 2208 N N . SER A 1 299 ? -20.754 -5.273 20.507 1.00 80.44 299 SER A N 1
ATOM 2209 C CA . SER A 1 299 ? -20.915 -3.928 19.927 1.00 80.44 299 SER A CA 1
ATOM 2210 C C . SER A 1 299 ? -22.360 -3.615 19.523 1.00 80.44 299 SER A C 1
ATOM 2212 O O . SER A 1 299 ? -22.845 -2.489 19.680 1.00 80.44 299 SER A O 1
ATOM 2214 N N . VAL A 1 300 ? -23.090 -4.626 19.043 1.00 84.44 300 VAL A N 1
ATOM 2215 C CA . VAL A 1 300 ? -24.511 -4.498 18.704 1.00 84.44 300 VAL A CA 1
ATOM 2216 C C . VAL A 1 300 ? -25.353 -4.380 19.973 1.00 84.44 300 VAL A C 1
ATOM 2218 O O . VAL A 1 300 ? -26.256 -3.545 20.024 1.00 84.44 300 VAL A O 1
ATOM 2221 N N . ALA A 1 301 ? -25.056 -5.176 21.002 1.00 91.75 301 ALA A N 1
ATOM 2222 C CA . ALA A 1 301 ? -25.727 -5.108 22.298 1.00 91.75 301 ALA A CA 1
ATOM 2223 C C . ALA A 1 301 ? -25.538 -3.739 22.971 1.00 91.75 301 ALA A C 1
ATOM 2225 O O . ALA A 1 301 ? -26.507 -3.143 23.448 1.00 91.75 301 ALA A O 1
ATOM 2226 N N . GLU A 1 302 ? -24.316 -3.206 22.940 1.00 90.75 302 GLU A N 1
ATOM 2227 C CA . GLU A 1 302 ? -23.997 -1.872 23.440 1.00 90.75 302 GLU A CA 1
ATOM 2228 C C . GLU A 1 302 ? -24.788 -0.793 22.688 1.00 90.75 302 GLU A C 1
ATOM 2230 O O . GLU A 1 302 ? -25.479 0.013 23.315 1.00 90.75 302 GLU A O 1
ATOM 2235 N N . SER A 1 303 ? -24.783 -0.837 21.353 1.00 83.38 303 SER A N 1
ATOM 2236 C CA . SER A 1 303 ? -25.529 0.108 20.511 1.00 83.38 303 SER A CA 1
ATOM 2237 C C . SER A 1 303 ? -27.036 0.074 20.785 1.00 83.38 303 SER A C 1
ATOM 2239 O O . SER A 1 303 ? -27.689 1.117 20.811 1.00 83.38 303 SER A O 1
ATOM 2241 N N . ILE A 1 304 ? -27.615 -1.110 21.013 1.00 90.00 304 ILE A N 1
ATOM 2242 C CA . ILE A 1 304 ? -29.035 -1.261 21.371 1.00 90.00 304 ILE A CA 1
ATOM 2243 C C . ILE A 1 304 ? -29.344 -0.515 22.671 1.00 90.00 304 ILE A C 1
ATOM 2245 O O . ILE A 1 304 ? -30.324 0.232 22.733 1.00 90.00 304 ILE A O 1
ATOM 2249 N N . CYS A 1 305 ? -28.510 -0.682 23.699 1.00 92.56 305 CYS A N 1
ATOM 2250 C CA . CYS A 1 305 ? -28.716 -0.001 24.971 1.00 92.56 305 CYS A CA 1
ATOM 2251 C C . CYS A 1 305 ? -28.481 1.508 24.862 1.00 92.56 305 CYS A C 1
ATOM 2253 O O . CYS A 1 305 ? -29.319 2.278 25.333 1.00 92.56 305 CYS A O 1
ATOM 2255 N N . GLN A 1 306 ? -27.421 1.941 24.176 1.00 91.19 306 GLN A N 1
ATOM 2256 C CA . GLN A 1 306 ? -27.114 3.360 23.970 1.00 91.19 306 GLN A CA 1
ATOM 2257 C C . GLN A 1 306 ? -28.222 4.088 23.196 1.00 91.19 306 GLN A C 1
ATOM 2259 O O . GLN A 1 306 ? -28.644 5.171 23.602 1.00 91.19 306 GLN A O 1
ATOM 2264 N N . ASN A 1 307 ? -28.773 3.474 22.143 1.00 87.94 307 ASN A N 1
ATOM 2265 C CA . ASN A 1 307 ? -29.891 4.036 21.371 1.00 87.94 307 ASN A CA 1
ATOM 2266 C C . ASN A 1 307 ? -31.172 4.200 22.202 1.00 87.94 307 ASN A C 1
ATOM 2268 O O . ASN A 1 307 ? -32.021 5.032 21.883 1.00 87.94 307 ASN A O 1
ATOM 2272 N N . ALA A 1 308 ? -31.309 3.434 23.283 1.00 89.56 308 ALA A N 1
ATOM 2273 C CA . ALA A 1 308 ? -32.391 3.579 24.247 1.00 89.56 308 ALA A CA 1
ATOM 2274 C C . ALA A 1 308 ? -32.084 4.574 25.379 1.00 89.56 308 ALA A C 1
ATOM 2276 O O . ALA A 1 308 ? -32.903 4.730 26.284 1.00 89.56 308 ALA A O 1
ATOM 2277 N N . GLY A 1 309 ? -30.922 5.236 25.350 1.00 91.50 309 GLY A N 1
ATOM 2278 C CA . GLY A 1 309 ? -30.440 6.111 26.421 1.00 91.50 309 GLY A CA 1
ATOM 2279 C C . GLY A 1 309 ? -29.954 5.356 27.664 1.00 91.50 309 GLY A C 1
ATOM 2280 O O . GLY A 1 309 ? -29.910 5.930 28.750 1.00 91.50 309 GLY A O 1
ATOM 2281 N N . ALA A 1 310 ? -29.633 4.071 27.521 1.00 94.50 310 ALA A N 1
ATOM 2282 C CA . ALA A 1 310 ? -29.215 3.161 28.580 1.00 94.50 310 ALA A CA 1
ATOM 2283 C C . ALA A 1 310 ? -27.791 2.627 28.330 1.00 94.50 310 ALA A C 1
ATOM 2285 O O . ALA A 1 310 ? -27.136 2.973 27.350 1.00 94.50 310 ALA A O 1
ATOM 2286 N N . ARG A 1 311 ? -27.315 1.756 29.219 1.00 95.94 311 ARG A N 1
ATOM 2287 C CA . ARG A 1 311 ? -26.047 1.021 29.097 1.00 95.94 311 ARG A CA 1
ATOM 2288 C C . ARG A 1 311 ? -26.281 -0.477 29.255 1.00 95.94 311 ARG A C 1
ATOM 2290 O O . ARG A 1 311 ? -27.354 -0.895 29.695 1.00 95.94 311 ARG A O 1
ATOM 2297 N N . LEU A 1 312 ? -25.286 -1.292 28.919 1.00 96.19 312 LEU A N 1
ATOM 2298 C CA . LEU A 1 312 ? -25.272 -2.679 29.382 1.00 96.19 312 LEU A CA 1
ATOM 2299 C C . LEU A 1 312 ? -25.219 -2.698 30.919 1.00 96.19 312 LEU A C 1
ATOM 2301 O O . LEU A 1 312 ? -24.671 -1.790 31.554 1.00 96.19 312 LEU A O 1
ATOM 2305 N N . CYS A 1 313 ? -25.849 -3.702 31.521 1.00 94.50 313 CYS A N 1
ATOM 2306 C CA . CYS A 1 313 ? -25.771 -3.904 32.966 1.00 94.50 313 CYS A CA 1
ATOM 2307 C C . CYS A 1 313 ? -24.347 -4.296 33.371 1.00 94.50 313 CYS A C 1
ATOM 2309 O O . CYS A 1 313 ? -23.651 -4.948 32.599 1.00 94.50 313 CYS A O 1
ATOM 2311 N N . THR A 1 314 ? -23.920 -3.952 34.581 1.00 94.38 314 THR A N 1
ATOM 2312 C CA . THR A 1 314 ? -22.669 -4.490 35.127 1.00 94.38 314 THR A CA 1
ATOM 2313 C C . THR A 1 314 ? -22.879 -5.914 35.644 1.00 94.38 314 THR A C 1
ATOM 2315 O O . THR A 1 314 ? -23.999 -6.345 35.954 1.00 94.38 314 THR A O 1
ATOM 2318 N N . LYS A 1 315 ? -21.785 -6.654 35.795 1.00 92.94 315 LYS A N 1
ATOM 2319 C CA . LYS A 1 315 ? -21.735 -7.970 36.423 1.00 92.94 315 LYS A CA 1
ATOM 2320 C C . LYS A 1 315 ? -22.304 -7.903 37.833 1.00 92.94 315 LYS A C 1
ATOM 2322 O O . LYS A 1 315 ? -23.176 -8.697 38.177 1.00 92.94 315 LYS A O 1
ATOM 2327 N N . GLU A 1 316 ? -21.886 -6.916 38.624 1.00 91.31 316 GLU A N 1
ATOM 2328 C CA . GLU A 1 316 ? -22.387 -6.716 39.989 1.00 91.31 316 GLU A CA 1
ATOM 2329 C C . GLU A 1 316 ? -23.904 -6.470 40.025 1.00 91.31 316 GLU A C 1
ATOM 2331 O O . GLU A 1 316 ? -24.602 -6.997 40.896 1.00 91.31 316 GLU A O 1
ATOM 2336 N N . GLU A 1 317 ? -24.453 -5.731 39.058 1.00 92.19 317 GLU A N 1
ATOM 2337 C CA . GLU A 1 317 ? -25.897 -5.498 38.956 1.00 92.19 317 GLU A CA 1
ATOM 2338 C C . GLU A 1 317 ? -26.671 -6.788 38.659 1.00 92.19 317 GLU A C 1
ATOM 2340 O O . GLU A 1 317 ? -27.748 -7.022 39.223 1.00 92.19 317 GLU A O 1
ATOM 2345 N N . LEU A 1 318 ? -26.141 -7.650 37.793 1.00 90.88 318 LEU A N 1
ATOM 2346 C CA . LEU A 1 318 ? -26.774 -8.919 37.428 1.00 90.88 318 LEU A CA 1
ATOM 2347 C C . LEU A 1 318 ? -26.648 -9.960 38.550 1.00 90.88 318 LEU A C 1
ATOM 2349 O O . LEU A 1 318 ? -27.658 -10.551 38.959 1.00 90.88 318 LEU A O 1
ATOM 2353 N N . GLU A 1 319 ? -25.465 -10.093 39.153 1.00 90.00 319 GLU A N 1
ATOM 2354 C CA . GLU A 1 319 ? -25.226 -10.924 40.340 1.00 90.00 319 GLU A CA 1
ATOM 2355 C C . GLU A 1 319 ? -26.067 -10.455 41.545 1.00 90.00 319 GLU A C 1
ATOM 2357 O O . GLU A 1 319 ? -26.559 -11.266 42.345 1.00 90.00 319 GLU A O 1
ATOM 2362 N N . GLY A 1 320 ? -26.299 -9.144 41.661 1.00 89.06 320 GLY A N 1
ATOM 2363 C CA . GLY A 1 320 ? -27.169 -8.510 42.654 1.00 89.06 320 GLY A CA 1
ATOM 2364 C C . GLY A 1 320 ? -28.671 -8.688 42.393 1.00 89.06 320 GLY A C 1
ATOM 2365 O O . GLY A 1 320 ? -29.489 -8.422 43.275 1.00 89.06 320 GLY A O 1
ATOM 2366 N N . ASN A 1 321 ? -29.067 -9.207 41.222 1.00 88.56 321 ASN A N 1
ATOM 2367 C CA . ASN A 1 321 ? -30.446 -9.198 40.710 1.00 88.56 321 ASN A CA 1
ATOM 2368 C C . ASN A 1 321 ? -31.062 -7.787 40.603 1.00 88.56 321 ASN A C 1
ATOM 2370 O O . ASN A 1 321 ? -32.286 -7.650 40.713 1.00 88.56 321 ASN A O 1
ATOM 2374 N N . CYS A 1 322 ? -30.253 -6.753 40.383 1.00 88.00 322 CYS A N 1
ATOM 2375 C CA . CYS A 1 322 ? -30.718 -5.387 40.146 1.00 88.00 322 CYS A CA 1
ATOM 2376 C C . CYS A 1 322 ? -31.492 -5.280 38.831 1.00 88.00 322 CYS A C 1
ATOM 2378 O O . CYS A 1 322 ? -32.548 -4.655 38.787 1.00 88.00 322 CYS A O 1
ATOM 2380 N N . ALA A 1 323 ? -31.043 -5.994 37.795 1.00 85.31 323 ALA A N 1
ATOM 2381 C CA . ALA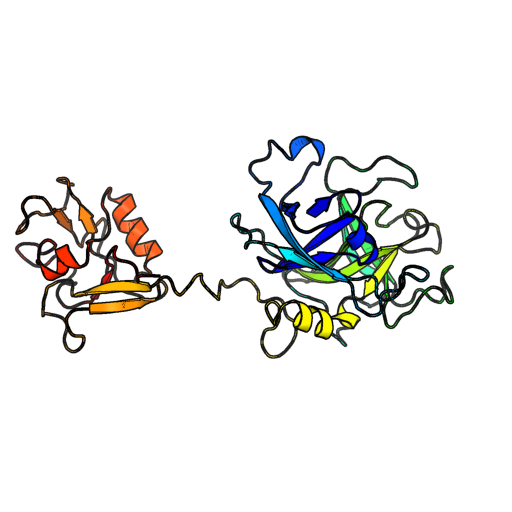 A 1 323 ? -31.670 -5.967 36.475 1.00 85.31 323 ALA A CA 1
ATOM 2382 C C . ALA A 1 323 ? -32.923 -6.856 36.346 1.00 85.31 323 ALA A C 1
ATOM 2384 O O . ALA A 1 323 ? -33.477 -7.046 35.257 1.00 85.31 323 ALA A O 1
ATOM 2385 N N . ARG A 1 324 ? -33.370 -7.467 37.447 1.00 75.94 324 ARG A N 1
ATOM 2386 C CA . ARG A 1 324 ? -34.560 -8.313 37.460 1.00 75.94 324 ARG A CA 1
ATOM 2387 C C . ARG A 1 324 ? -35.800 -7.427 37.394 1.00 75.94 324 ARG A C 1
ATOM 2389 O O . ARG A 1 324 ? -35.964 -6.524 38.204 1.00 75.94 324 ARG A O 1
ATOM 2396 N N . LYS A 1 325 ? -36.737 -7.750 36.506 1.00 67.56 325 LYS A N 1
ATOM 2397 C CA . LYS A 1 325 ? -38.095 -7.196 36.544 1.00 67.56 325 LYS A CA 1
ATOM 2398 C C . LYS A 1 325 ? -38.978 -8.059 37.462 1.00 67.56 325 LYS A C 1
ATOM 2400 O O . LYS A 1 325 ? -38.767 -9.266 37.621 1.00 67.56 325 LYS A O 1
ATOM 2405 N N . GLY A 1 326 ? -39.936 -7.444 38.152 1.00 55.16 326 GLY A N 1
ATOM 2406 C CA . GLY A 1 326 ? -40.996 -8.184 38.838 1.00 55.16 326 GLY A CA 1
ATOM 2407 C C . GLY A 1 326 ? -41.931 -8.791 37.790 1.00 55.16 326 GLY A C 1
ATOM 2408 O O . GLY A 1 326 ? -42.683 -8.055 37.164 1.00 55.16 326 GLY A O 1
ATOM 2409 N N . GLY A 1 327 ? -41.847 -10.107 37.567 1.00 55.91 327 GLY A N 1
ATOM 2410 C CA . GLY A 1 327 ? -42.360 -10.737 36.339 1.00 55.91 327 GLY A CA 1
ATOM 2411 C C . GLY A 1 327 ? -41.282 -10.729 35.251 1.00 55.91 327 GLY A C 1
ATOM 2412 O O . GLY A 1 327 ? -40.424 -9.853 35.267 1.00 55.91 327 GLY A O 1
ATOM 2413 N N . SER A 1 328 ? -41.259 -11.745 34.381 1.00 52.12 328 SER A N 1
ATOM 2414 C CA . SER A 1 328 ? -40.205 -11.959 33.370 1.00 52.12 328 SER A CA 1
ATOM 2415 C C . SER A 1 328 ? -39.789 -10.655 32.684 1.00 52.12 328 SER A C 1
ATOM 2417 O O . SER A 1 328 ? -40.648 -9.832 32.377 1.00 52.12 328 SER A O 1
ATOM 2419 N N . SER A 1 329 ? -38.496 -10.485 32.400 1.00 54.34 329 SER A N 1
ATOM 2420 C CA . SER A 1 329 ? -37.872 -9.295 31.786 1.00 54.34 329 SER A CA 1
ATOM 2421 C C . SER A 1 329 ? -38.439 -8.831 30.433 1.00 54.34 329 SER A C 1
ATOM 2423 O O . SER A 1 329 ? -37.947 -7.867 29.856 1.00 54.34 329 SER A O 1
ATOM 2425 N N . GLY A 1 330 ? -39.492 -9.484 29.945 1.00 69.75 330 GLY A N 1
ATOM 2426 C CA . GLY A 1 330 ? -40.143 -9.281 28.655 1.00 69.75 330 GLY A CA 1
ATOM 2427 C C . GLY A 1 330 ? -39.739 -10.359 27.658 1.00 69.75 330 GLY A C 1
ATOM 2428 O O . GLY A 1 330 ? -40.592 -10.879 26.952 1.00 69.75 330 GLY A O 1
ATOM 2429 N N . CYS A 1 331 ? -38.471 -10.774 27.697 1.00 85.75 331 CYS A N 1
ATOM 2430 C CA . CYS A 1 331 ? -37.860 -11.541 26.611 1.00 85.75 331 CYS A CA 1
ATOM 2431 C C . CYS A 1 331 ? -37.411 -12.959 26.978 1.00 85.75 331 CYS A C 1
ATOM 2433 O O . CYS A 1 331 ? -36.878 -13.670 26.143 1.00 85.75 331 CYS A O 1
ATOM 2435 N N . GLY A 1 332 ? -37.619 -13.398 28.222 1.00 85.88 332 GLY A N 1
ATOM 2436 C CA . GLY A 1 332 ? -37.229 -14.749 28.646 1.00 85.88 332 GLY A CA 1
ATOM 2437 C C . GLY A 1 332 ? -35.737 -14.920 28.959 1.00 85.88 332 GLY A C 1
ATOM 2438 O O . GLY A 1 332 ? -35.351 -15.985 29.423 1.00 85.88 332 GLY A O 1
ATOM 2439 N N . PHE A 1 333 ? -34.926 -13.865 28.848 1.00 90.69 333 PHE A N 1
ATOM 2440 C CA . PHE A 1 333 ? -33.473 -13.877 29.097 1.00 90.69 333 PHE A CA 1
ATOM 2441 C C . PHE A 1 333 ? -33.089 -13.970 30.584 1.00 90.69 333 PHE A C 1
ATOM 2443 O O . PHE A 1 333 ? -32.065 -13.452 31.004 1.00 90.69 333 PHE A O 1
ATOM 2450 N N . ASP A 1 334 ? -33.948 -14.528 31.437 1.00 88.69 334 ASP A N 1
ATOM 2451 C CA . ASP A 1 334 ? -33.617 -14.778 32.845 1.00 88.69 334 ASP A CA 1
ATOM 2452 C C . ASP A 1 334 ? -32.801 -16.073 33.000 1.00 88.69 334 ASP A C 1
ATOM 2454 O O . ASP A 1 334 ? -32.145 -16.242 34.020 1.00 88.69 334 ASP A O 1
ATOM 2458 N N . SER A 1 335 ? -32.883 -17.006 32.048 1.00 88.06 335 SER A N 1
ATOM 2459 C CA . SER A 1 335 ? -32.131 -18.274 32.039 1.00 88.06 335 SER A CA 1
ATOM 2460 C C . SER A 1 335 ? -30.989 -18.303 31.026 1.00 88.06 335 SER A C 1
ATOM 2462 O O . SER A 1 335 ? -30.372 -19.349 30.867 1.00 88.06 335 SER A O 1
ATOM 2464 N N . GLU A 1 336 ? -30.728 -17.172 30.375 1.00 91.06 336 GLU A N 1
ATOM 2465 C CA . GLU A 1 336 ? -29.705 -17.015 29.346 1.00 91.06 336 GLU A CA 1
ATOM 2466 C C . GLU A 1 336 ? -28.586 -16.103 29.847 1.00 91.06 336 GLU A C 1
ATOM 2468 O O . GLU A 1 336 ? -28.787 -15.289 30.760 1.00 91.06 336 GLU A O 1
ATOM 2473 N N . LEU A 1 337 ? -27.419 -16.228 29.226 1.00 93.56 337 LEU A N 1
ATOM 2474 C CA . LEU A 1 337 ? -26.327 -15.283 29.403 1.00 93.56 337 LEU A CA 1
ATOM 2475 C C . LEU A 1 337 ? -26.656 -13.979 28.679 1.00 93.56 337 LEU A C 1
ATOM 2477 O O . LEU A 1 337 ? -27.095 -13.984 27.527 1.00 93.56 337 LEU A O 1
ATOM 2481 N N . VAL A 1 338 ? -26.444 -12.866 29.373 1.00 94.38 338 VAL A N 1
ATOM 2482 C CA . VAL A 1 338 ? -26.555 -11.523 28.811 1.00 94.38 338 VAL A CA 1
ATOM 2483 C C . VAL A 1 338 ? -25.209 -10.819 28.883 1.00 94.38 338 VAL A C 1
ATOM 2485 O O . VAL A 1 338 ? -24.438 -11.031 29.822 1.00 94.38 338 VAL A O 1
ATOM 2488 N N . TRP A 1 339 ? -24.950 -9.953 27.908 1.00 96.50 339 TRP A N 1
ATOM 2489 C CA . TRP A 1 339 ? -23.769 -9.093 27.918 1.00 96.50 339 TRP A CA 1
ATOM 2490 C C . TRP A 1 339 ? -23.731 -8.180 29.145 1.00 96.50 339 TRP A C 1
ATOM 2492 O O . TRP A 1 339 ? -24.755 -7.588 29.510 1.00 96.50 339 TRP A O 1
ATOM 2502 N N . THR A 1 340 ? -22.547 -8.032 29.747 1.00 95.56 340 THR A N 1
ATOM 2503 C CA . THR A 1 340 ? -22.275 -7.008 30.762 1.00 95.56 340 THR A CA 1
ATOM 2504 C C . THR A 1 340 ? -21.297 -5.960 30.239 1.00 95.56 340 THR A C 1
ATOM 2506 O O . THR A 1 340 ? -20.631 -6.168 29.230 1.00 95.56 340 THR A O 1
ATOM 2509 N N . SER A 1 341 ? -21.210 -4.808 30.904 1.00 93.56 341 SER A N 1
ATOM 2510 C CA . SER A 1 341 ? -20.246 -3.751 30.562 1.00 93.56 341 SER A CA 1
ATOM 2511 C C . SER A 1 341 ? -18.827 -3.992 31.105 1.00 93.56 341 SER A C 1
ATOM 2513 O O . SER A 1 341 ? -17.979 -3.111 30.991 1.00 93.56 341 SER A O 1
ATOM 2515 N N . ASP A 1 342 ? -18.575 -5.127 31.759 1.00 92.56 342 ASP A N 1
ATOM 2516 C CA . ASP A 1 342 ? -17.316 -5.423 32.450 1.00 92.56 342 ASP A CA 1
ATOM 2517 C C . ASP A 1 342 ? -16.342 -6.073 31.473 1.00 92.56 342 ASP A C 1
ATOM 2519 O O . ASP A 1 342 ? -16.639 -7.125 30.909 1.00 92.56 342 ASP A O 1
ATOM 2523 N N . ASN A 1 343 ? -15.176 -5.464 31.288 1.00 86.00 343 ASN A N 1
ATOM 2524 C CA . ASN A 1 343 ? -14.126 -5.973 30.415 1.00 86.00 343 ASN A CA 1
ATOM 2525 C C . ASN A 1 343 ? -13.076 -6.779 31.191 1.00 86.00 343 ASN A C 1
ATOM 2527 O O . ASN A 1 343 ? -12.908 -6.623 32.406 1.00 86.00 343 ASN A O 1
ATOM 2531 N N . ALA A 1 344 ? -12.367 -7.656 30.483 1.00 77.31 344 ALA A N 1
ATOM 2532 C CA . ALA A 1 344 ? -11.255 -8.401 31.053 1.00 77.31 344 ALA A CA 1
ATOM 2533 C C . ALA A 1 344 ? -10.137 -7.440 31.508 1.00 77.31 344 ALA A C 1
ATOM 2535 O O . ALA A 1 344 ? -9.826 -6.477 30.801 1.00 77.31 344 ALA A O 1
ATOM 2536 N N . PRO A 1 345 ? -9.527 -7.664 32.686 1.00 62.06 345 PRO A N 1
ATOM 2537 C CA . PRO A 1 345 ? -8.352 -6.906 33.089 1.00 62.06 345 PRO A CA 1
ATOM 2538 C C . PRO A 1 345 ? -7.187 -7.200 32.134 1.00 62.06 345 PRO A C 1
ATOM 2540 O O . PRO A 1 345 ? -6.942 -8.363 31.813 1.00 62.06 345 PRO A O 1
ATOM 2543 N N . ALA A 1 346 ? -6.504 -6.136 31.702 1.00 51.88 346 ALA A N 1
ATOM 2544 C CA . ALA A 1 346 ? -5.334 -6.186 30.823 1.00 51.88 346 ALA A CA 1
ATOM 2545 C C . ALA A 1 346 ? -4.118 -6.872 31.469 1.00 51.88 346 ALA A C 1
ATOM 2547 O O . ALA A 1 346 ? -3.947 -6.744 32.708 1.00 51.88 346 ALA A O 1
#

Sequence (346 aa):
MHLGGCGATLISSQYAITAAHCAPYWGTGDPIYLGQHKESERDGDGCVETMYIESIVSHESYNDWTLQNDIAVIKLTEASQLGYAPIDHLDQPGDGTWHEPGTPLVAAGWGTLSSGGSAADTAQHVVVPAVPDCWETGYGEDYDPDTMVCAGAEGVDSCQGDSGGPLFGIDSSGERTLVGVVSWGIGCAGAGYPGVYARVQAYTDWICAKTDGAVWDGASCKLLNPICLDPAPELQYWVECGRRNRCNGEGGGKWADTSELHEVRCCSDVNLQGFSNSRCNDVWAASDVSGCHSSKSFSVAESICQNAGARLCTKEELEGNCARKGGSSGCGFDSELVWTSDNAPA